Protein AF-0000000083256180 (afdb_homodimer)

Foldseek 3Di:
DDKDWDDPVLLLLVLVQVQQFQCDPPNVDDDDSVVSSVVSVVLVPDPQKTKMFDDDPVDPSHTFKMWIWGWDDDPVFIETETEDIDGRPVCPPVCPSVVNVVVVQVVVVVVGHDYYDYDDDCPDPVNVVVVVVVDDDDPPDDDDDDDD/DDKDWDDPVLLLLVLVQVQQFQCDPPNVDDDDSVVSSVVSVVLVPDPQKTKMFDDDPVDPSHTFKMWIWGWDDDPVFIETETEDIDGRPVCPPVCPSVVNVVVVQVVVVVVGHDYYDYDDDCPDPVVVVVVVVVDDDDPPDDDDDDDD

InterPro domains:
  IPR000182 GNAT domain [PF00583] (26-130)
  IPR000182 GNAT domain [PS51186] (1-148)
  IPR016181 Acyl-CoA N-acyltransferase [SSF55729] (1-144)

pLDDT: mean 95.8, std 4.63, range [65.03, 98.82]

Radius of gyration: 19.98 Å; Cα contacts (8 Å, |Δi|>4): 552; chains: 2; bounding box: 37×62×45 Å

Nearest PDB structures (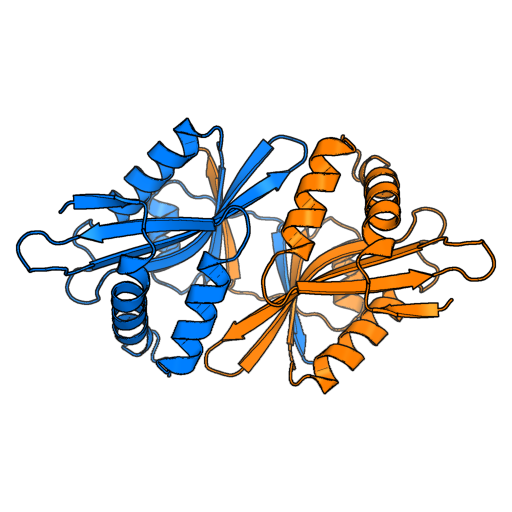foldseek):
  1z4e-assembly1_B  TM=7.842E-01  e=2.771E-10  Halalkalibacterium halodurans C-125
  1qsm-assembly1_D  TM=7.919E-01  e=6.576E-09  Saccharomyces cerevisiae
  1vkc-assembly1_A  TM=7.532E-01  e=3.529E-08  Pyrococcus furiosus
  6tdh-assembly1_A-2  TM=6.970E-01  e=1.560E-07  Aspergillus fumigatus Af293
  8xjf-assembly1_A-2  TM=7.430E-01  e=1.234E-06  Arabidopsis thaliana

Solvent-accessible surface area (backbone atoms only — not comparable to full-atom values): 16015 Å² total; per-residue (Å²): 118,48,72,46,73,55,52,80,86,46,47,66,56,50,44,53,47,48,41,57,41,42,42,28,83,90,64,55,44,71,59,47,69,70,61,45,48,52,53,51,49,38,46,68,54,21,60,57,44,46,39,32,33,31,31,38,76,92,42,86,91,35,67,45,30,40,39,36,30,30,55,43,81,54,76,91,45,38,32,34,38,50,76,45,74,52,52,39,69,94,55,56,94,67,54,56,69,58,52,50,49,52,50,51,52,54,55,42,36,77,70,66,27,42,34,37,34,35,72,44,39,68,86,39,72,61,37,59,54,40,48,76,66,65,31,41,72,49,89,47,50,39,39,34,36,31,81,101,116,48,72,46,73,54,53,79,86,46,48,67,56,50,44,55,46,46,40,58,41,42,40,29,84,89,63,55,46,72,61,46,70,69,62,45,48,51,52,51,50,37,46,68,54,22,58,56,46,48,39,34,34,30,30,39,75,92,42,87,93,36,67,43,30,40,39,36,30,31,54,42,82,55,77,90,43,38,31,34,38,49,76,46,72,51,53,38,69,94,54,56,93,69,55,56,70,58,52,52,49,52,51,52,53,53,54,43,37,76,72,66,28,41,33,38,34,36,74,42,39,69,86,40,73,63,37,60,53,41,49,76,66,66,32,41,74,49,88,48,49,39,38,33,35,30,80,98

Secondary structure (DSSP, 8-state):
-EEEE--GGGHHHHHHHHHHHHTSTTT-----HHHHHHHHHHHHTSTTEEEEEEEETTSTTEEEEE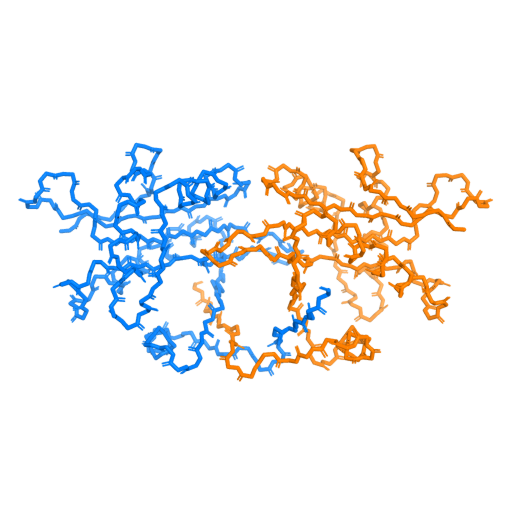EEEEEEEETTEEEEEEEEEEE-GGGTTSSHHHHHHHHHHHHHHHTT--EEEEEEETTSHHHHHHHTTT-EEEEEEEEEEEE-/-EEEE--GGGHHHHHHHHHHHHTSTTT-----HHHHHHHHHHHHHSTTEEEEEEEETTSTTEEEEEEEEEEEEETTEEEEEEEEEEE-GGGTTSSHHHHHHHHHHHHHHHTT--EEEEEEETTSHHHHHHHTTT-EEEEEEEEEEEE-

Sequence (296 aa):
MLIRELIEDDIELCISLFIEVFNQPPWNNEWTYEVTKQIFYDFWNTPSFKGYVAVDESQEKSIVATILGKEKQWWRGKEFLIEEFFVRTDMQGQGIGSDILDYACSDIKLRGIDNVILLTNTFAPAYSFYLNRDFKENQTLRLLYKKIMLIRELIEDDIELCISLFIEVFNQPPWNNEWTYEVTKQIFYDFWNTPSFKGYVAVDESQEKSIVATILGKEKQWWRGKEFLIEEFFVRTDMQGQGIGSDILDYACSDIKLRGIDNVILLTNTFAPAYSFYLNRDFKENQTLRLLYKKI

Organism: NCBI:txid582686

Structure (mmCIF, N/CA/C/O backbone):
data_AF-0000000083256180-model_v1
#
loop_
_entity.id
_entity.type
_entity.pdbx_description
1 polymer 'Ribosomal protein S18 acetylase RimI-like enzyme'
#
loop_
_atom_site.group_PDB
_atom_site.id
_atom_site.type_symbol
_atom_site.label_atom_id
_atom_site.label_alt_id
_atom_site.label_comp_id
_atom_site.label_asym_id
_atom_site.label_entity_id
_atom_site.label_seq_id
_atom_site.pdbx_PDB_ins_code
_atom_site.Cartn_x
_atom_site.Cartn_y
_atom_site.Cartn_z
_atom_site.occupancy
_atom_site.B_iso_or_equiv
_atom_site.auth_seq_id
_atom_site.auth_comp_id
_atom_site.auth_asym_id
_atom_site.auth_atom_id
_atom_site.pdbx_PDB_model_num
ATOM 1 N N . MET A 1 1 ? 6.424 26.157 15.006 1 89.08 1 MET A N 1
ATOM 2 C CA . MET A 1 1 ? 6.014 24.817 14.595 1 89.08 1 MET A CA 1
ATOM 3 C C . MET A 1 1 ? 7.163 23.826 14.746 1 89.08 1 MET A C 1
ATOM 5 O O . MET A 1 1 ? 8.285 24.099 14.316 1 89.08 1 MET A O 1
ATOM 9 N N . LEU A 1 2 ? 7.008 22.807 15.513 1 95.05 2 LEU A N 1
ATOM 10 C CA . LEU A 1 2 ? 7.989 21.739 15.671 1 95.05 2 LEU A CA 1
ATOM 11 C C . LEU A 1 2 ? 7.614 20.528 14.823 1 95.05 2 LEU A C 1
ATOM 13 O O . LEU A 1 2 ? 6.474 20.06 14.87 1 95.05 2 LEU A O 1
ATOM 17 N N . ILE A 1 3 ? 8.549 20.092 14.022 1 97.71 3 ILE A N 1
ATOM 18 C CA . ILE A 1 3 ? 8.318 18.901 13.212 1 97.71 3 ILE A CA 1
ATOM 19 C C . ILE A 1 3 ? 9.231 17.771 13.683 1 97.71 3 ILE A C 1
ATOM 21 O O . ILE A 1 3 ? 10.433 17.973 13.868 1 97.71 3 ILE A O 1
ATOM 25 N N . ARG A 1 4 ? 8.657 16.629 13.873 1 97.59 4 ARG A N 1
ATOM 26 C CA . ARG A 1 4 ? 9.413 15.495 14.393 1 97.59 4 ARG A CA 1
ATOM 27 C C . ARG A 1 4 ? 8.77 14.174 13.983 1 97.59 4 ARG A C 1
ATOM 29 O O . ARG A 1 4 ? 7.68 14.161 13.406 1 97.59 4 ARG A O 1
ATOM 36 N N . GLU A 1 5 ? 9.466 13.118 14.294 1 98.19 5 GLU A N 1
ATOM 37 C CA . GLU A 1 5 ? 8.911 11.786 14.071 1 98.19 5 GLU A CA 1
ATOM 38 C C . GLU A 1 5 ? 7.743 11.509 15.013 1 98.19 5 GLU A C 1
ATOM 40 O O . GLU A 1 5 ? 7.776 11.899 16.182 1 98.19 5 GLU A O 1
ATOM 45 N N . LEU A 1 6 ? 6.754 10.874 14.468 1 98.27 6 LEU A N 1
ATOM 46 C CA . LEU A 1 6 ? 5.578 10.462 15.227 1 98.27 6 LEU A CA 1
ATOM 47 C C . LEU A 1 6 ? 5.947 9.421 16.279 1 98.27 6 LEU A C 1
ATOM 49 O O . LEU A 1 6 ? 6.717 8.499 16.001 1 98.27 6 LEU A O 1
ATOM 53 N N . ILE A 1 7 ? 5.509 9.545 17.506 1 97.17 7 ILE A N 1
ATOM 54 C CA . ILE A 1 7 ? 5.655 8.533 18.547 1 97.17 7 ILE A CA 1
ATOM 55 C C . ILE A 1 7 ? 4.284 7.977 18.923 1 97.17 7 ILE A C 1
ATOM 57 O O . ILE A 1 7 ? 3.254 8.535 18.537 1 97.17 7 ILE A O 1
ATOM 61 N N . GLU A 1 8 ? 4.215 6.933 19.662 1 96.97 8 GLU A N 1
ATOM 62 C CA . GLU A 1 8 ? 2.969 6.232 19.958 1 96.97 8 GLU A CA 1
ATOM 63 C C . GLU A 1 8 ? 1.98 7.145 20.676 1 96.97 8 GLU A C 1
ATOM 65 O O . GLU A 1 8 ? 0.777 7.096 20.412 1 96.97 8 GLU A O 1
ATOM 70 N N . ASP A 1 9 ? 2.468 8.023 21.488 1 96.42 9 ASP A N 1
ATOM 71 C CA . ASP A 1 9 ? 1.623 8.906 22.287 1 96.42 9 ASP A CA 1
ATOM 72 C C . ASP A 1 9 ? 0.91 9.929 21.406 1 96.42 9 ASP A C 1
ATOM 74 O O . ASP A 1 9 ? -0.046 10.573 21.843 1 96.42 9 ASP A O 1
ATOM 78 N N . ASP A 1 10 ? 1.379 10.097 20.154 1 97.43 10 ASP A N 1
ATOM 79 C CA . ASP A 1 10 ? 0.786 11.055 19.227 1 97.43 10 ASP A CA 1
ATOM 80 C C . ASP A 1 10 ? -0.472 10.484 18.576 1 97.43 10 ASP A C 1
ATOM 82 O O . ASP A 1 10 ? -1.271 11.225 18 1 97.43 10 ASP A O 1
ATOM 86 N N . ILE A 1 11 ? -0.626 9.168 18.63 1 97.88 11 ILE A N 1
ATOM 87 C CA . ILE A 1 11 ? -1.571 8.461 17.772 1 97.88 11 ILE A CA 1
ATOM 88 C C . ILE A 1 11 ? -2.987 8.971 18.033 1 97.88 11 ILE A C 1
ATOM 90 O O . ILE A 1 11 ? -3.724 9.283 17.095 1 97.88 11 ILE A O 1
ATOM 94 N N . GLU A 1 12 ? -3.338 9.138 19.283 1 97.56 12 GLU A N 1
ATOM 95 C CA . GLU A 1 12 ? -4.684 9.586 19.629 1 97.56 12 GLU A CA 1
ATOM 96 C C . GLU A 1 12 ? -4.974 10.966 19.046 1 97.56 12 GLU A C 1
ATOM 98 O O . GLU A 1 12 ? -6.067 11.21 18.531 1 97.56 12 GLU A O 1
ATOM 103 N N . LEU A 1 13 ? -4.041 11.814 19.162 1 97.28 13 LEU A N 1
ATOM 104 C CA . LEU A 1 13 ? -4.202 13.164 18.632 1 97.28 13 LEU A CA 1
ATOM 105 C C . LEU A 1 13 ? -4.277 13.145 17.109 1 97.28 13 LEU A C 1
ATOM 107 O O . LEU A 1 13 ? -5.023 13.923 16.51 1 97.28 13 LEU A O 1
ATOM 111 N N . CYS A 1 14 ? -3.501 12.268 16.487 1 98.46 14 CYS A N 1
ATOM 112 C CA . CYS A 1 14 ? -3.538 12.133 15.036 1 98.46 14 CYS A CA 1
ATOM 113 C C . CYS A 1 14 ? -4.892 11.61 14.571 1 98.46 14 CYS A C 1
ATOM 115 O O . CYS A 1 14 ? -5.411 12.046 13.541 1 98.46 14 CYS A O 1
ATOM 117 N N . ILE A 1 15 ? -5.441 10.679 15.361 1 98.42 15 ILE A N 1
ATOM 118 C CA . ILE A 1 15 ? -6.748 10.113 15.043 1 98.42 15 ILE A CA 1
ATOM 119 C C . ILE A 1 15 ? -7.805 11.214 15.059 1 98.42 15 ILE A C 1
ATOM 121 O O . ILE A 1 15 ? -8.597 11.336 14.122 1 98.42 15 ILE A O 1
ATOM 125 N N . SER A 1 16 ? -7.791 11.999 16.1 1 97.76 16 SER A N 1
ATOM 126 C CA . SER A 1 16 ? -8.751 13.091 16.234 1 97.76 16 SER A CA 1
ATOM 127 C C . SER A 1 16 ? -8.625 14.082 15.082 1 97.76 16 SER A C 1
ATOM 129 O O . SER A 1 16 ? -9.631 14.513 14.514 1 97.76 16 SER A O 1
ATOM 131 N N . LEU A 1 17 ? -7.435 14.397 14.767 1 97.97 17 LEU A N 1
ATOM 132 C CA . LEU A 1 17 ? -7.192 15.335 13.676 1 97.97 17 LEU A CA 1
ATOM 133 C C . LEU A 1 17 ? -7.666 14.756 12.347 1 97.97 17 LEU A C 1
ATOM 135 O O . LEU A 1 17 ? -8.265 15.465 11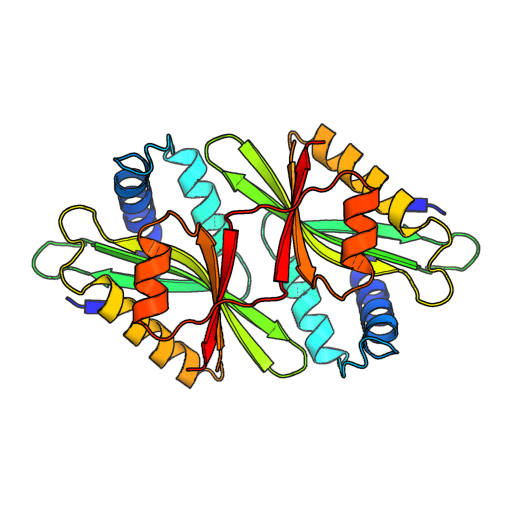.535 1 97.97 17 LEU A O 1
ATOM 139 N N . PHE A 1 18 ? -7.411 13.497 12.135 1 98.42 18 PHE A N 1
ATOM 140 C CA . PHE A 1 18 ? -7.811 12.802 10.917 1 98.42 18 PHE A CA 1
ATOM 141 C C . PHE A 1 18 ? -9.32 12.886 10.716 1 98.42 18 PHE A C 1
ATOM 143 O O . PHE A 1 18 ? -9.788 13.266 9.641 1 98.42 18 PHE A O 1
ATOM 150 N N . ILE A 1 19 ? -10.019 12.547 11.724 1 98.36 19 ILE A N 1
ATOM 151 C CA . ILE A 1 19 ? -11.477 12.539 11.683 1 98.36 19 ILE A CA 1
ATOM 152 C C . ILE A 1 19 ? -11.994 13.95 11.417 1 98.36 19 ILE A C 1
ATOM 154 O O . ILE A 1 19 ? -12.872 14.148 10.573 1 98.36 19 ILE A O 1
ATOM 158 N N . GLU A 1 20 ? -11.41 14.881 12.074 1 97.14 20 GLU A N 1
ATOM 159 C CA . GLU A 1 20 ? -11.802 16.278 11.91 1 97.14 20 GLU A CA 1
ATOM 160 C C . GLU A 1 20 ? -11.604 16.742 10.47 1 97.14 20 GLU A C 1
ATOM 162 O O . GLU A 1 20 ? -12.49 17.369 9.886 1 97.14 20 GLU A O 1
ATOM 167 N N . VAL A 1 21 ? -10.484 16.395 9.884 1 96.93 21 VAL A N 1
ATOM 168 C CA . VAL A 1 21 ? -10.113 16.887 8.562 1 96.93 21 VAL A CA 1
ATOM 169 C C . VAL A 1 21 ? -10.974 16.21 7.498 1 96.93 21 VAL A C 1
ATOM 171 O O . VAL A 1 21 ? -11.573 16.882 6.655 1 96.93 21 VAL A O 1
ATOM 174 N N . PHE A 1 22 ? -11.082 14.901 7.587 1 97.04 22 PHE A N 1
ATOM 175 C CA . PHE A 1 22 ? -11.624 14.159 6.454 1 97.04 22 PHE A CA 1
ATOM 176 C C . PHE A 1 22 ? -13.141 14.055 6.552 1 97.04 22 PHE A C 1
ATOM 178 O O . PHE A 1 22 ? -13.81 13.724 5.57 1 97.04 22 PHE A O 1
ATOM 185 N N . ASN A 1 23 ? -13.709 14.341 7.721 1 97.54 23 ASN A N 1
ATOM 186 C CA . ASN A 1 23 ? -15.164 14.357 7.834 1 97.54 23 ASN A CA 1
ATOM 187 C C . ASN A 1 23 ? -15.74 15.72 7.464 1 97.54 23 ASN A C 1
ATOM 189 O O . ASN A 1 23 ? -16.959 15.888 7.401 1 97.54 23 ASN A O 1
ATOM 193 N N . GLN A 1 24 ? -14.872 16.635 7.109 1 95.32 24 GLN A N 1
ATOM 194 C CA . GLN A 1 24 ? -15.286 17.967 6.681 1 95.32 24 GLN A CA 1
ATOM 195 C C . GLN A 1 24 ? -15.172 18.118 5.167 1 95.32 24 GLN A C 1
ATOM 197 O O . GLN A 1 24 ? -14.515 17.312 4.505 1 95.32 24 GLN A O 1
ATOM 202 N N . PRO A 1 25 ? -15.75 19.169 4.629 1 90.67 25 PRO A N 1
ATOM 203 C CA . PRO A 1 25 ? -15.524 19.449 3.209 1 90.67 25 PRO A CA 1
ATOM 204 C C . PRO A 1 25 ? -14.048 19.656 2.875 1 90.67 25 PRO A C 1
ATOM 206 O O . PRO A 1 25 ? -13.298 20.197 3.691 1 90.67 25 PRO A O 1
ATOM 209 N N . PRO A 1 26 ? -13.725 19.199 1.781 1 88.83 26 PRO A N 1
ATOM 210 C CA . PRO A 1 26 ? -14.509 18.689 0.653 1 88.83 26 PRO A CA 1
ATOM 211 C C . PRO A 1 26 ? -14.643 17.168 0.668 1 88.83 26 PRO A C 1
ATOM 213 O O . PRO A 1 26 ? -15.326 16.597 -0.187 1 88.83 26 PRO A O 1
ATOM 216 N N . TRP A 1 27 ? -14.045 16.531 1.643 1 90.17 27 TRP A N 1
ATOM 217 C CA . TRP A 1 27 ? -13.998 15.072 1.633 1 90.17 27 TRP A CA 1
ATOM 218 C C . TRP A 1 27 ? -15.323 14.481 2.102 1 90.17 27 TRP A C 1
ATOM 220 O O . TRP A 1 27 ? -15.83 13.527 1.506 1 90.17 27 TRP A O 1
ATOM 230 N N . ASN A 1 28 ? -15.835 15.097 3.161 1 94.24 28 ASN A N 1
ATOM 231 C CA . ASN A 1 28 ? -17.132 14.736 3.724 1 94.24 28 ASN A CA 1
ATOM 232 C C . ASN A 1 28 ? -17.241 13.232 3.959 1 94.24 28 ASN A C 1
ATOM 234 O O . ASN A 1 28 ? -18.239 12.612 3.585 1 94.24 28 ASN A O 1
ATOM 238 N N . ASN A 1 29 ? -16.208 12.639 4.531 1 95.6 29 ASN A N 1
ATOM 239 C CA . ASN A 1 29 ? -16.261 11.234 4.92 1 95.6 29 ASN A CA 1
ATOM 240 C C . ASN A 1 29 ? -17.022 11.044 6.23 1 95.6 29 ASN A C 1
ATOM 242 O O . ASN A 1 29 ? -17.653 11.978 6.727 1 95.6 29 ASN A O 1
ATOM 246 N N . GLU A 1 30 ? -17.176 9.87 6.668 1 97.05 30 GLU A N 1
ATOM 247 C CA . GLU A 1 30 ? -17.869 9.554 7.914 1 97.05 30 GLU A CA 1
ATOM 248 C C . GLU A 1 30 ? -17.041 8.612 8.782 1 97.05 30 GLU A C 1
ATOM 250 O O . GLU A 1 30 ? -17.543 7.587 9.248 1 97.05 30 GLU A O 1
ATOM 255 N N . TRP A 1 31 ? -15.842 9.049 8.963 1 97.89 31 TRP A N 1
ATOM 256 C CA . TRP A 1 31 ? -14.949 8.26 9.806 1 97.89 31 TRP A CA 1
ATOM 257 C C . TRP A 1 31 ? -15.413 8.28 11.258 1 97.89 31 TRP A C 1
ATOM 259 O O . TRP A 1 31 ? -15.804 9.328 11.777 1 97.89 31 TRP A O 1
ATOM 269 N N . THR A 1 32 ? -15.421 7.125 11.88 1 97.77 32 THR A N 1
ATOM 270 C CA . THR A 1 32 ? -15.658 7.016 13.315 1 97.77 32 THR A CA 1
ATOM 271 C C . THR A 1 32 ? -14.347 6.801 14.065 1 97.77 32 THR A C 1
ATOM 273 O O . THR A 1 32 ? -13.347 6.392 13.472 1 97.77 32 THR A O 1
ATOM 276 N N . TYR A 1 33 ? -14.384 7.067 15.307 1 97.89 33 TYR A N 1
ATOM 277 C CA . TYR A 1 33 ? -13.193 6.893 16.13 1 97.89 33 TYR A CA 1
ATOM 278 C C . TYR A 1 33 ? -12.72 5.444 16.107 1 97.89 33 TYR A C 1
ATOM 280 O O . TYR A 1 33 ? -11.527 5.176 15.946 1 97.89 33 TYR A O 1
ATOM 288 N N . GLU A 1 34 ? -13.584 4.537 16.205 1 97.15 34 GLU A N 1
ATOM 289 C CA . GLU A 1 34 ? -13.249 3.12 16.305 1 97.15 34 GLU A CA 1
ATOM 290 C C . GLU A 1 34 ? -12.577 2.621 15.028 1 97.15 34 GLU A C 1
ATOM 292 O O . GLU A 1 34 ? -11.548 1.945 15.086 1 97.15 34 GLU A O 1
ATOM 297 N N . VAL A 1 35 ? -13.104 2.952 13.931 1 97.02 35 VAL A N 1
ATOM 298 C CA . VAL A 1 35 ? -12.553 2.526 12.649 1 97.02 35 VAL A CA 1
ATOM 299 C C . VAL A 1 35 ? -11.19 3.179 12.429 1 97.02 35 VAL A C 1
ATOM 301 O O . VAL A 1 35 ? -10.228 2.509 12.046 1 97.02 35 VAL A O 1
ATOM 304 N N . THR A 1 36 ? -11.137 4.459 12.751 1 98.17 36 THR A N 1
ATOM 305 C CA . THR A 1 36 ? -9.898 5.203 12.553 1 98.17 36 THR A CA 1
ATOM 306 C C . THR A 1 36 ? -8.807 4.695 13.491 1 98.17 36 THR A C 1
ATOM 308 O O . THR A 1 36 ? -7.65 4.558 13.089 1 98.17 36 THR A O 1
ATOM 311 N N . LYS A 1 37 ? -9.2 4.444 14.662 1 97.83 37 LYS A N 1
ATOM 312 C CA . LYS A 1 37 ? -8.257 3.893 15.631 1 97.83 37 LYS A CA 1
ATOM 313 C C . LYS A 1 37 ? -7.644 2.592 15.124 1 97.83 37 LYS A C 1
ATOM 315 O O . LYS A 1 37 ? -6.428 2.402 15.197 1 97.83 37 LYS A O 1
ATOM 320 N N . GLN A 1 38 ? -8.42 1.735 14.599 1 96.35 38 GLN A N 1
ATOM 321 C CA . GLN A 1 38 ? -7.935 0.469 14.059 1 96.35 38 GLN A CA 1
ATOM 322 C C . GLN A 1 38 ? -6.94 0.699 12.925 1 96.35 38 GLN A C 1
ATOM 324 O O . GLN A 1 38 ? -5.887 0.061 12.877 1 96.35 38 GLN A O 1
ATOM 329 N N . ILE A 1 39 ? -7.247 1.566 12.048 1 97.21 39 ILE A N 1
ATOM 330 C CA . ILE A 1 39 ? -6.403 1.861 10.895 1 97.21 39 ILE A CA 1
ATOM 331 C C . ILE A 1 39 ? -5.057 2.406 11.367 1 97.21 39 ILE A C 1
ATOM 333 O O . ILE A 1 39 ? -4.005 1.988 10.878 1 97.21 39 ILE A O 1
ATOM 337 N N . PHE A 1 40 ? -5.091 3.274 12.331 1 98.17 40 PHE A N 1
ATOM 338 C CA . PHE A 1 40 ? -3.868 3.904 12.814 1 98.17 40 PHE A CA 1
ATOM 339 C C . PHE A 1 40 ? -2.99 2.894 13.543 1 98.17 40 PHE A C 1
ATOM 341 O O . PHE A 1 40 ? -1.764 2.924 13.417 1 98.17 40 PHE A O 1
ATOM 348 N N . TYR A 1 41 ? -3.611 2.037 14.232 1 96.92 41 TYR A N 1
ATOM 349 C CA . TYR A 1 41 ? -2.812 1.017 14.902 1 96.92 41 TYR A CA 1
ATOM 350 C C . TYR A 1 41 ? -2.299 -0.015 13.906 1 96.92 41 TYR A C 1
ATOM 352 O O . TYR A 1 41 ? -1.213 -0.571 14.083 1 96.92 41 TYR A O 1
ATOM 360 N N . ASP A 1 42 ? -3.087 -0.29 12.9 1 96.7 42 ASP A N 1
ATOM 361 C CA . ASP A 1 42 ? -2.557 -1.106 11.812 1 96.7 42 ASP A CA 1
ATOM 362 C C . ASP A 1 42 ? -1.306 -0.473 11.208 1 96.7 42 ASP A C 1
ATOM 364 O O . ASP A 1 42 ? -0.309 -1.159 10.973 1 96.7 42 ASP A O 1
ATOM 368 N N . PHE A 1 43 ? -1.39 0.833 11.002 1 97.35 43 PHE A N 1
ATOM 369 C CA . PHE A 1 43 ? -0.216 1.541 10.506 1 97.35 43 PHE A CA 1
ATOM 370 C C . PHE A 1 43 ? 0.956 1.387 11.469 1 97.35 43 PHE A C 1
ATOM 372 O O . PHE A 1 43 ? 2.041 0.958 11.071 1 97.35 43 PHE A O 1
ATOM 379 N N . TRP A 1 44 ? 0.667 1.682 12.687 1 97.92 44 TRP A N 1
ATOM 380 C CA . TRP A 1 44 ? 1.705 1.697 13.712 1 97.92 44 TRP A CA 1
ATOM 381 C C . TRP A 1 44 ? 2.394 0.341 13.809 1 97.92 44 TRP A C 1
ATOM 383 O O . TRP A 1 44 ? 3.604 0.267 14.036 1 97.92 44 TRP A O 1
ATOM 393 N N . ASN A 1 45 ? 1.637 -0.713 13.603 1 97.69 45 ASN A N 1
ATOM 394 C CA . ASN A 1 45 ? 2.158 -2.063 13.791 1 97.69 45 ASN A CA 1
ATOM 395 C C . ASN A 1 45 ? 2.668 -2.655 12.48 1 97.69 45 ASN A C 1
ATOM 397 O O . ASN A 1 45 ? 3.095 -3.81 12.44 1 97.69 45 ASN A O 1
ATOM 401 N N . THR A 1 46 ? 2.562 -1.966 11.443 1 97.78 46 THR A N 1
ATOM 402 C CA . THR A 1 46 ? 3.136 -2.386 10.17 1 97.78 46 THR A CA 1
ATOM 403 C C . THR A 1 46 ? 4.657 -2.271 10.198 1 97.78 46 THR A C 1
ATOM 405 O O . THR A 1 46 ? 5.2 -1.237 10.593 1 97.78 46 THR A O 1
ATOM 408 N N . PRO A 1 47 ? 5.285 -3.322 9.751 1 97.3 47 PRO A N 1
ATOM 409 C CA . PRO A 1 47 ? 6.744 -3.215 9.666 1 97.3 47 PRO A CA 1
ATOM 410 C C . PRO A 1 47 ? 7.2 -2.044 8.799 1 97.3 47 PRO A C 1
ATOM 412 O O . PRO A 1 47 ? 6.588 -1.761 7.766 1 97.3 47 PRO A O 1
ATOM 415 N N . SER A 1 48 ? 8.199 -1.303 9.241 1 95.54 48 SER A N 1
ATOM 416 C CA . SER A 1 48 ? 8.845 -0.213 8.515 1 95.54 48 SER A CA 1
ATOM 417 C C . SER A 1 48 ? 7.95 1.02 8.459 1 95.54 48 SER A C 1
ATOM 419 O O . SER A 1 48 ? 8.13 1.885 7.599 1 95.54 48 SER A O 1
ATOM 421 N N . PHE A 1 49 ? 6.901 1.004 9.29 1 97.74 49 PHE A N 1
ATOM 422 C CA . PHE A 1 49 ? 6.08 2.2 9.438 1 97.74 49 PHE A CA 1
ATOM 423 C C . PHE A 1 49 ? 6.935 3.397 9.838 1 97.74 49 PHE A C 1
ATOM 425 O O . PHE A 1 49 ? 7.865 3.263 10.636 1 97.74 49 PHE A O 1
ATOM 432 N N . LYS A 1 50 ? 6.567 4.526 9.262 1 97.94 50 LYS A N 1
ATOM 433 C CA . LYS A 1 50 ? 7.146 5.812 9.643 1 97.94 50 LYS A CA 1
ATOM 434 C C . LYS A 1 50 ? 6.109 6.928 9.558 1 97.94 50 LYS A C 1
ATOM 436 O O . LYS A 1 50 ? 5.337 6.994 8.599 1 97.94 50 LYS A O 1
ATOM 441 N N . GLY A 1 51 ? 6.106 7.71 10.54 1 98.59 51 GLY A N 1
ATOM 442 C CA . GLY A 1 51 ? 5.195 8.842 10.59 1 98.59 51 GLY A CA 1
ATOM 443 C C . GLY A 1 51 ? 5.849 10.113 11.098 1 98.59 51 GLY A C 1
ATOM 444 O O . GLY A 1 51 ? 6.855 10.058 11.809 1 98.59 51 GLY A O 1
ATOM 445 N N . TYR A 1 52 ? 5.318 11.208 10.743 1 98.81 52 TYR A N 1
ATOM 446 C CA . TYR A 1 52 ? 5.787 12.529 11.147 1 98.81 52 TYR A CA 1
ATOM 447 C C . TYR A 1 52 ? 4.623 13.415 11.572 1 98.81 52 TYR A C 1
ATOM 449 O O . TYR A 1 52 ? 3.516 13.294 11.04 1 98.81 52 TYR A O 1
ATOM 457 N N . VAL A 1 53 ? 4.923 14.305 12.483 1 98.65 53 VAL A N 1
ATOM 458 C CA . VAL A 1 53 ? 3.902 15.245 12.935 1 98.65 53 VAL A CA 1
ATOM 459 C C . VAL A 1 53 ? 4.487 16.654 12.993 1 98.65 53 VAL A C 1
ATOM 461 O O . VAL A 1 53 ? 5.688 16.826 13.215 1 98.65 53 VAL A O 1
ATOM 464 N N . ALA A 1 54 ? 3.667 17.603 12.704 1 98.18 54 ALA A N 1
ATOM 465 C CA . ALA A 1 54 ? 3.922 19.006 13.018 1 98.18 54 ALA A CA 1
ATOM 466 C C . ALA A 1 54 ? 3.132 19.446 14.247 1 98.18 54 ALA A C 1
ATOM 468 O O . ALA A 1 54 ? 1.916 19.25 14.315 1 98.18 54 ALA A O 1
ATOM 469 N N . VAL A 1 55 ? 3.809 20.024 15.181 1 96.67 55 VAL A N 1
ATOM 470 C CA . VAL A 1 55 ? 3.213 20.409 16.456 1 96.67 55 VAL A CA 1
ATOM 471 C C . VAL A 1 55 ? 3.214 21.93 16.588 1 96.67 55 VAL A C 1
ATOM 473 O O . VAL A 1 55 ? 4.253 22.574 16.42 1 96.67 55 VAL A O 1
ATOM 476 N N . ASP A 1 56 ? 2.008 22.413 16.763 1 93.32 56 ASP A N 1
ATOM 477 C CA . ASP A 1 56 ? 1.911 23.832 17.093 1 93.32 56 ASP A CA 1
ATOM 478 C C . ASP A 1 56 ? 2.282 24.082 18.553 1 93.32 56 ASP A C 1
ATOM 480 O O . ASP A 1 56 ? 1.535 23.711 19.461 1 93.32 56 ASP A O 1
ATOM 484 N N . GLU A 1 57 ? 3.315 24.651 18.811 1 87.31 57 GLU A N 1
ATOM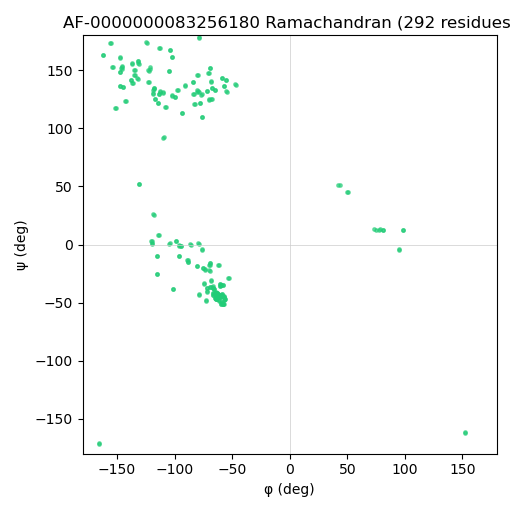 485 C CA . GLU A 1 57 ? 3.862 24.833 20.152 1 87.31 57 GLU A CA 1
ATOM 486 C C . GLU A 1 57 ? 3.105 25.917 20.915 1 87.31 57 GLU A C 1
ATOM 488 O O . GLU A 1 57 ? 3.253 26.046 22.132 1 87.31 57 GLU A O 1
ATOM 493 N N . SER A 1 58 ? 2.411 26.766 20.2 1 86.24 58 SER A N 1
ATOM 494 C CA . SER A 1 58 ? 1.66 27.83 20.86 1 86.24 58 SER A CA 1
ATOM 495 C C . SER A 1 58 ? 0.459 27.272 21.616 1 86.24 58 SER A C 1
ATOM 497 O O . SER A 1 58 ? -0.095 27.94 22.492 1 86.24 58 SER A O 1
ATOM 499 N N . GLN A 1 59 ? 0.014 26.072 21.206 1 75.25 59 GLN A N 1
ATOM 500 C CA . GLN A 1 59 ? -1.094 25.373 21.848 1 75.25 59 GLN A CA 1
ATOM 501 C C . GLN A 1 59 ? -0.641 24.033 22.422 1 75.25 59 GLN A C 1
ATOM 503 O O . GLN A 1 59 ? 0.216 23.362 21.843 1 75.25 59 GLN A O 1
ATOM 508 N N . GLU A 1 60 ? -0.964 23.743 23.7 1 68.75 60 GLU A N 1
ATOM 509 C CA . GLU A 1 60 ? -0.55 22.471 24.284 1 68.75 60 GLU A CA 1
ATOM 510 C C . GLU A 1 60 ? -1.032 21.294 23.442 1 68.75 60 GLU A C 1
ATOM 512 O O . GLU A 1 60 ? -2.215 21.208 23.105 1 68.75 60 GLU A O 1
ATOM 517 N N . LYS A 1 61 ? -0.127 20.347 23.15 1 65.25 61 LYS A N 1
ATOM 518 C CA . LYS A 1 61 ? -0.29 19.053 22.495 1 65.25 61 LYS A CA 1
ATOM 519 C C . LYS A 1 61 ? -1.21 19.162 21.283 1 65.25 61 LYS A C 1
ATOM 521 O O . LYS A 1 61 ? -2.155 18.383 21.141 1 65.25 61 LYS A O 1
ATOM 526 N N . SER A 1 62 ? -0.884 20.169 20.355 1 89.52 62 SER A N 1
ATOM 527 C CA . SER A 1 62 ? -1.751 20.329 19.192 1 89.52 62 SER A CA 1
ATOM 528 C C . SER A 1 62 ? -1.044 19.895 17.912 1 89.52 62 SER A C 1
ATOM 530 O O . SER A 1 62 ? -0.148 20.589 17.426 1 89.52 62 SER A O 1
ATOM 532 N N . ILE A 1 63 ? -1.199 18.668 17.544 1 96.98 63 ILE A N 1
ATOM 533 C CA . ILE A 1 63 ? -0.755 18.199 16.237 1 96.98 63 ILE A CA 1
ATOM 534 C C . ILE A 1 63 ? -1.619 18.822 15.143 1 96.98 63 ILE A C 1
ATOM 536 O O . ILE A 1 63 ? -2.849 18.74 15.193 1 96.98 63 ILE A O 1
ATOM 540 N N . VAL A 1 64 ? -0.913 19.479 14.188 1 97.59 64 VAL A N 1
ATOM 541 C CA . VAL A 1 64 ? -1.684 20.221 13.196 1 97.59 64 VAL A CA 1
ATOM 542 C C . VAL A 1 64 ? -1.474 19.609 11.813 1 97.59 64 VAL A C 1
ATOM 544 O O . VAL A 1 64 ? -2.175 19.957 10.86 1 97.59 64 VAL A O 1
ATOM 547 N N . ALA A 1 65 ? -0.494 18.655 11.674 1 98.5 65 ALA A N 1
ATOM 548 C CA . ALA A 1 65 ? -0.277 17.932 10.423 1 98.5 65 ALA A CA 1
ATOM 549 C C . ALA A 1 65 ? 0.363 16.57 10.68 1 98.5 65 ALA A C 1
ATOM 551 O O . ALA A 1 65 ? 1.078 16.39 11.669 1 98.5 65 ALA A O 1
ATOM 552 N N . THR A 1 66 ? 0.095 15.669 9.797 1 98.78 66 THR A N 1
ATOM 553 C CA . THR A 1 66 ? 0.592 14.307 9.955 1 98.78 66 THR A CA 1
ATOM 554 C C . THR A 1 66 ? 0.891 13.68 8.596 1 98.78 66 THR A C 1
ATOM 556 O O . THR A 1 66 ? 0.116 13.835 7.65 1 98.78 66 THR A O 1
ATOM 559 N N . ILE A 1 67 ? 2 13 8.477 1 98.8 67 ILE A N 1
ATOM 560 C CA . ILE A 1 67 ? 2.318 12.097 7.377 1 98.8 67 ILE A CA 1
ATOM 561 C C . ILE A 1 67 ? 2.484 10.675 7.908 1 98.8 67 ILE A C 1
ATOM 563 O O . ILE A 1 67 ? 3.202 10.45 8.885 1 98.8 67 ILE A O 1
ATOM 567 N N . LEU A 1 68 ? 1.787 9.792 7.371 1 98.7 68 LEU A N 1
ATOM 568 C CA . LEU A 1 68 ? 1.938 8.372 7.668 1 98.7 68 LEU A CA 1
ATOM 569 C C . LEU A 1 68 ? 2.348 7.597 6.421 1 98.7 68 LEU A C 1
ATOM 571 O O . LEU A 1 68 ? 1.8 7.819 5.338 1 98.7 68 LEU A O 1
ATOM 575 N N . GLY A 1 69 ? 3.314 6.737 6.587 1 98.32 69 GLY A N 1
ATOM 576 C CA . GLY A 1 69 ? 3.764 5.909 5.479 1 98.32 69 GLY A CA 1
ATOM 577 C C . GLY A 1 69 ? 4.637 4.748 5.918 1 98.32 69 GLY A C 1
ATOM 578 O O . GLY A 1 69 ? 4.633 4.37 7.091 1 98.32 69 GLY A O 1
ATOM 579 N N . LYS A 1 70 ? 5.192 4.115 4.979 1 97.61 70 LYS A N 1
ATOM 580 C CA . LYS A 1 70 ? 6.082 2.998 5.281 1 97.61 70 LYS A CA 1
ATOM 581 C C . LYS A 1 70 ? 7.219 2.911 4.267 1 97.61 70 LYS A C 1
ATOM 583 O O . LYS A 1 70 ? 7.071 3.343 3.122 1 97.61 70 LYS A O 1
ATOM 588 N N . GLU A 1 71 ? 8.27 2.386 4.747 1 96.98 71 GLU A N 1
ATOM 589 C CA . GLU A 1 71 ? 9.39 2.085 3.86 1 96.98 71 GLU A CA 1
ATOM 590 C C . GLU A 1 71 ? 9.161 0.779 3.105 1 96.98 71 GLU A C 1
ATOM 592 O O . GLU A 1 71 ? 8.738 -0.218 3.693 1 96.98 71 GLU A O 1
ATOM 597 N N . LYS A 1 72 ? 9.348 0.814 1.883 1 95.23 72 LYS A N 1
ATOM 598 C CA . LYS A 1 72 ? 9.241 -0.372 1.039 1 95.23 72 LYS A CA 1
ATOM 599 C C . LYS A 1 72 ? 10.597 -0.751 0.449 1 95.23 72 LYS A C 1
ATOM 601 O O . LYS A 1 72 ? 11.28 0.089 -0.139 1 95.23 72 LYS A O 1
ATOM 606 N N . GLN A 1 73 ? 10.886 -1.931 0.608 1 93.44 73 GLN A N 1
ATOM 607 C CA . GLN A 1 73 ? 12.137 -2.45 0.063 1 93.44 73 GLN A CA 1
ATOM 608 C C . GLN A 1 73 ? 11.938 -2.992 -1.35 1 93.44 73 GLN A C 1
ATOM 610 O O . GLN A 1 73 ? 10.948 -3.673 -1.625 1 93.44 73 GLN A O 1
ATOM 615 N N . TRP A 1 74 ? 12.785 -2.723 -2.233 1 90.98 74 TRP A N 1
ATOM 616 C CA . TRP A 1 74 ? 12.928 -3.275 -3.576 1 90.98 74 TRP A CA 1
ATOM 617 C C . TRP A 1 74 ? 14.321 -3.861 -3.779 1 90.98 74 TRP A C 1
ATOM 619 O O . TRP A 1 74 ? 15.195 -3.711 -2.921 1 90.98 74 TRP A O 1
ATOM 629 N N . TRP A 1 75 ? 14.504 -4.489 -4.884 1 90.37 75 TRP A N 1
ATOM 630 C CA . TRP A 1 75 ? 15.805 -5.119 -5.089 1 90.37 75 TRP A CA 1
ATOM 631 C C . TRP A 1 75 ? 16.876 -4.073 -5.382 1 90.37 75 TRP A C 1
ATOM 633 O O . TRP A 1 75 ? 18.062 -4.306 -5.14 1 90.37 75 TRP A O 1
ATOM 643 N N . ARG A 1 76 ? 16.504 -2.886 -5.841 1 89.5 76 ARG A N 1
ATOM 644 C CA . ARG A 1 76 ? 17.463 -1.842 -6.19 1 89.5 76 ARG A CA 1
ATOM 645 C C . ARG A 1 76 ? 17.501 -0.755 -5.121 1 89.5 76 ARG A C 1
ATOM 647 O O . ARG A 1 76 ? 18.18 0.261 -5.286 1 89.5 76 ARG A O 1
ATOM 654 N N . GLY A 1 77 ? 16.72 -0.945 -4.108 1 91.32 77 GLY A N 1
ATOM 655 C CA . GLY A 1 77 ? 16.712 0.103 -3.1 1 91.32 77 GLY A CA 1
ATOM 656 C C . GLY A 1 77 ? 15.402 0.189 -2.339 1 91.32 77 GLY A C 1
ATOM 657 O O . GLY A 1 77 ? 14.681 -0.804 -2.221 1 91.32 77 GLY A O 1
ATOM 658 N N . LYS A 1 78 ? 15.257 1.391 -1.678 1 95.08 78 LYS A N 1
ATOM 659 C CA . LYS A 1 78 ? 14.085 1.604 -0.834 1 95.08 78 LYS A CA 1
ATOM 660 C C . LYS A 1 78 ? 13.29 2.822 -1.295 1 95.08 78 LYS A C 1
ATOM 662 O O . LYS A 1 78 ? 13.85 3.749 -1.883 1 95.08 78 LYS A O 1
ATOM 667 N N . GLU A 1 79 ? 12.034 2.748 -1.073 1 97.46 79 GLU A N 1
ATOM 668 C CA . GLU A 1 79 ? 11.15 3.892 -1.278 1 97.46 79 GLU A CA 1
ATOM 669 C C . GLU A 1 79 ? 10.247 4.115 -0.069 1 97.46 79 GLU A C 1
ATOM 671 O O . GLU A 1 79 ? 10.085 3.222 0.765 1 97.46 79 GLU A O 1
ATOM 676 N N . PHE A 1 80 ? 9.824 5.303 0.059 1 98.57 80 PHE A N 1
ATOM 677 C CA . PHE A 1 80 ? 8.857 5.636 1.099 1 98.57 80 PHE A CA 1
ATOM 678 C C . PHE A 1 80 ? 7.482 5.899 0.495 1 98.57 80 PHE A C 1
ATOM 680 O O . PHE A 1 80 ? 7.33 6.776 -0.357 1 98.57 80 PHE A O 1
ATOM 687 N N . LEU A 1 81 ? 6.549 5.118 0.876 1 98.53 81 LEU A N 1
ATOM 688 C CA . LEU A 1 81 ? 5.172 5.274 0.421 1 98.53 81 LEU A CA 1
ATOM 689 C C . LEU A 1 81 ? 4.367 6.116 1.405 1 98.53 81 LEU A C 1
ATOM 691 O O . LEU A 1 81 ? 4.14 5.7 2.544 1 98.53 81 LEU A O 1
ATOM 695 N N . ILE A 1 82 ? 3.967 7.253 0.991 1 98.7 82 ILE A N 1
ATOM 696 C CA . ILE A 1 82 ? 3.045 8.056 1.786 1 98.7 82 ILE A CA 1
ATOM 697 C C . ILE A 1 82 ? 1.627 7.509 1.64 1 98.7 82 ILE A C 1
ATOM 699 O O . ILE A 1 82 ? 1.076 7.481 0.537 1 98.7 82 ILE A O 1
ATOM 703 N N . GLU A 1 83 ? 1.012 7.137 2.713 1 97.52 83 GLU A N 1
ATOM 704 C CA . GLU A 1 83 ? -0.333 6.571 2.698 1 97.52 83 GLU A CA 1
ATOM 705 C C . GLU A 1 83 ? -1.373 7.607 3.115 1 97.52 83 GLU A C 1
ATOM 707 O O . GLU A 1 83 ? -2.495 7.609 2.603 1 97.52 83 GLU A O 1
ATOM 712 N N . GLU A 1 84 ? -1.007 8.439 4.1 1 97.76 84 GLU A N 1
ATOM 713 C CA . GLU A 1 84 ? -1.874 9.517 4.566 1 97.76 84 GLU A CA 1
ATOM 714 C C . GLU A 1 84 ? -1.082 10.798 4.807 1 97.76 84 GLU A C 1
ATOM 716 O O . GLU A 1 84 ? 0.046 10.753 5.302 1 97.76 84 GLU A O 1
ATOM 721 N N . PHE A 1 85 ? -1.608 11.827 4.499 1 98.28 85 PHE A N 1
ATOM 722 C CA . PHE A 1 85 ? -1.051 13.158 4.71 1 98.28 85 PHE A CA 1
ATOM 723 C C . PHE A 1 85 ? -2.161 14.188 4.885 1 98.28 85 PHE A C 1
ATOM 725 O O . PHE A 1 85 ? -2.955 14.413 3.97 1 98.28 85 PHE A O 1
ATOM 732 N N . PHE A 1 86 ? -2.187 14.797 6.051 1 97.96 86 PHE A N 1
ATOM 733 C CA . PHE A 1 86 ? -3.258 15.757 6.29 1 97.96 86 PHE A CA 1
ATOM 734 C C . PHE A 1 86 ? -2.779 16.891 7.189 1 97.96 86 PHE A C 1
ATOM 736 O O . PHE A 1 86 ? -1.895 16.695 8.026 1 97.96 86 PHE A O 1
ATOM 743 N N . VAL A 1 87 ? -3.326 18.035 6.983 1 97.27 87 VAL A N 1
ATOM 744 C CA . VAL A 1 87 ? -3.102 19.26 7.743 1 97.27 87 VAL A CA 1
ATOM 745 C C . VAL A 1 87 ? -4.429 19.773 8.299 1 97.27 87 VAL A C 1
ATOM 747 O O . VAL A 1 87 ? -5.46 19.701 7.628 1 97.27 87 VAL A O 1
ATOM 750 N N . ARG A 1 88 ? -4.393 20.223 9.447 1 96.82 88 ARG A N 1
ATOM 751 C CA . ARG A 1 88 ? -5.588 20.833 10.023 1 96.82 88 ARG A CA 1
ATOM 752 C C . ARG A 1 88 ? -6.223 21.819 9.048 1 96.82 88 ARG A C 1
ATOM 754 O O . ARG A 1 88 ? -5.531 22.656 8.464 1 96.82 88 ARG A O 1
ATOM 761 N N . THR A 1 89 ? -7.513 21.779 8.976 1 95.32 89 THR A N 1
ATOM 762 C CA . THR A 1 89 ? -8.222 22.461 7.9 1 95.32 89 THR A CA 1
ATOM 763 C C . THR A 1 89 ? -8.013 23.97 7.985 1 95.32 89 THR A C 1
ATOM 765 O O . THR A 1 89 ? -7.759 24.626 6.973 1 95.32 89 THR A O 1
ATOM 768 N N . ASP A 1 90 ? -8.041 24.553 9.133 1 93.39 90 ASP A N 1
ATOM 769 C CA . ASP A 1 90 ? -7.954 26 9.305 1 93.39 90 ASP A CA 1
ATOM 770 C C . ASP A 1 90 ? -6.509 26.481 9.193 1 93.39 90 ASP A C 1
ATOM 772 O O . ASP A 1 90 ? -6.243 27.683 9.253 1 93.39 90 ASP A O 1
ATOM 776 N N . MET A 1 91 ? -5.6 25.598 8.953 1 94.27 91 MET A N 1
ATOM 777 C CA . MET A 1 91 ? -4.189 25.965 8.869 1 94.27 91 MET A CA 1
ATOM 778 C C . MET A 1 91 ? -3.619 25.62 7.497 1 94.27 91 MET A C 1
ATOM 780 O O . MET A 1 91 ? -2.414 25.748 7.271 1 94.27 91 MET A O 1
ATOM 784 N N . GLN A 1 92 ? -4.454 25.148 6.653 1 93.91 92 GLN A N 1
ATOM 785 C CA . GLN A 1 92 ? -4.029 24.807 5.299 1 93.91 92 GLN A CA 1
ATOM 786 C C . GLN A 1 92 ? -3.695 26.06 4.495 1 93.91 92 GLN A C 1
ATOM 788 O O . GLN A 1 92 ? -4.183 27.149 4.802 1 93.91 92 GLN A O 1
ATOM 793 N N . GLY A 1 93 ? -2.788 25.843 3.556 1 93.42 93 GLY A N 1
ATOM 794 C CA . GLY A 1 93 ? -2.415 26.952 2.693 1 93.42 93 GLY A CA 1
ATOM 795 C C . GLY A 1 93 ? -1.404 27.888 3.328 1 93.42 93 GLY A C 1
ATOM 796 O O . GLY A 1 93 ? -1.169 28.989 2.826 1 93.42 93 GLY A O 1
ATOM 797 N N . GLN A 1 94 ? -0.839 27.46 4.407 1 94.84 94 GLN A N 1
ATOM 798 C CA . GLN A 1 94 ? 0.083 28.319 5.143 1 94.84 94 GLN A CA 1
ATOM 799 C C . GLN A 1 94 ? 1.503 27.761 5.106 1 94.84 94 GLN A C 1
ATOM 801 O O . GLN A 1 94 ? 2.368 28.199 5.868 1 94.84 94 GLN A O 1
ATOM 806 N N . GLY A 1 95 ? 1.715 26.74 4.31 1 96.4 95 GLY A N 1
ATOM 807 C CA . GLY A 1 95 ? 3.062 26.226 4.121 1 96.4 95 GLY A CA 1
ATOM 808 C C . GLY A 1 95 ? 3.393 25.066 5.042 1 96.4 95 GLY A C 1
ATOM 809 O O . GLY A 1 95 ? 4.452 24.449 4.916 1 96.4 95 GLY A O 1
ATOM 810 N N . ILE A 1 96 ? 2.503 24.714 5.947 1 96.67 96 ILE A N 1
ATOM 811 C CA . ILE A 1 96 ? 2.749 23.662 6.927 1 96.67 96 ILE A CA 1
ATOM 812 C C . ILE A 1 96 ? 2.941 22.326 6.213 1 96.67 96 ILE A C 1
ATOM 814 O O . ILE A 1 96 ? 3.829 21.547 6.568 1 96.67 96 ILE A O 1
ATOM 818 N N . GLY A 1 97 ? 2.132 22.018 5.187 1 97.7 97 GLY A N 1
ATOM 819 C CA . GLY A 1 97 ? 2.277 20.8 4.406 1 97.7 97 GLY A CA 1
ATOM 820 C C . GLY A 1 97 ? 3.635 20.677 3.74 1 97.7 97 GLY A C 1
ATOM 821 O O . GLY A 1 97 ? 4.246 19.606 3.759 1 97.7 97 GLY A O 1
ATOM 822 N N . SER A 1 98 ? 4.056 21.817 3.209 1 97.69 98 SER A N 1
ATOM 823 C CA . SER A 1 98 ? 5.368 21.839 2.569 1 97.69 98 SER A CA 1
ATOM 824 C C . SER A 1 98 ? 6.481 21.582 3.58 1 97.69 98 SER A C 1
ATOM 826 O O . SER A 1 98 ? 7.406 20.814 3.31 1 97.69 98 SER A O 1
ATOM 828 N N . ASP A 1 99 ? 6.371 22.188 4.707 1 98.03 99 ASP A N 1
ATOM 829 C CA . ASP A 1 99 ? 7.399 22.081 5.737 1 98.03 99 ASP A CA 1
ATOM 830 C C . ASP A 1 99 ? 7.526 20.645 6.24 1 98.03 99 ASP A C 1
ATOM 832 O O . ASP A 1 99 ? 8.634 20.115 6.35 1 98.03 99 ASP A O 1
ATOM 836 N N . ILE A 1 100 ? 6.452 20.026 6.523 1 98.55 100 ILE A N 1
ATOM 837 C CA . ILE A 1 100 ? 6.507 18.679 7.08 1 98.55 100 ILE A CA 1
ATOM 838 C C . ILE A 1 100 ? 6.936 17.69 5.998 1 98.55 100 ILE A C 1
ATOM 840 O O . ILE A 1 100 ? 7.659 16.731 6.277 1 98.55 100 ILE A O 1
ATOM 844 N N . LEU A 1 101 ? 6.512 17.857 4.779 1 98.51 101 LEU A N 1
ATOM 845 C CA . LEU A 1 101 ? 6.95 17.003 3.68 1 98.51 101 LEU A CA 1
ATOM 846 C C . LEU A 1 101 ? 8.459 17.103 3.481 1 98.51 101 LEU A C 1
ATOM 848 O O . LEU A 1 101 ? 9.138 16.086 3.328 1 98.51 101 LEU A O 1
ATOM 852 N N . ASP A 1 102 ? 8.955 18.337 3.501 1 98.11 102 ASP A N 1
ATOM 853 C CA . ASP A 1 102 ? 10.39 18.553 3.343 1 98.11 102 ASP A CA 1
ATOM 854 C C . ASP A 1 102 ? 11.174 17.885 4.47 1 98.11 102 ASP A C 1
ATOM 856 O O . ASP A 1 102 ? 12.213 17.267 4.229 1 98.11 102 ASP A O 1
ATOM 860 N N . TYR A 1 103 ? 10.705 18.059 5.638 1 98.39 103 TYR A N 1
ATOM 861 C CA . TYR A 1 103 ? 11.35 17.424 6.782 1 98.39 103 TYR A CA 1
ATOM 862 C C . TYR A 1 103 ? 11.369 15.909 6.626 1 98.39 103 TYR A C 1
ATOM 864 O O . TYR A 1 103 ? 12.411 15.273 6.806 1 98.39 103 TYR A O 1
ATOM 872 N N . ALA A 1 104 ? 10.199 15.298 6.303 1 98.42 104 ALA A N 1
ATOM 873 C CA . ALA A 1 104 ? 10.093 13.854 6.11 1 98.42 104 ALA A CA 1
ATOM 874 C C . ALA A 1 104 ? 11.069 13.37 5.041 1 98.42 104 ALA A C 1
ATOM 876 O O . ALA A 1 104 ? 11.793 12.393 5.249 1 98.42 104 ALA A O 1
ATOM 877 N N . CYS A 1 105 ? 11.1 14.055 3.929 1 98.18 105 CYS A N 1
ATOM 878 C CA . CYS A 1 105 ? 11.981 13.693 2.824 1 98.18 105 CYS A CA 1
ATOM 879 C C . CYS A 1 105 ? 13.442 13.738 3.254 1 98.18 105 CYS A C 1
ATOM 881 O O . CYS A 1 105 ? 14.22 12.843 2.919 1 98.18 105 CYS A O 1
ATOM 883 N N . SER A 1 106 ? 13.799 14.765 3.977 1 97.95 106 SER A N 1
ATOM 884 C CA . SER A 1 106 ? 15.172 14.892 4.455 1 97.95 106 SER A CA 1
ATOM 885 C C . SER A 1 106 ? 15.536 13.751 5.4 1 97.95 106 SER A C 1
ATOM 887 O O . SER A 1 106 ? 16.628 13.187 5.308 1 97.95 106 SER A O 1
ATOM 889 N N . ASP A 1 107 ? 14.684 13.451 6.282 1 98.08 107 ASP A N 1
ATOM 890 C CA . ASP A 1 107 ? 14.935 12.402 7.265 1 98.08 107 ASP A CA 1
ATOM 891 C C . ASP A 1 107 ? 15.084 11.041 6.589 1 98.08 107 ASP A C 1
ATOM 893 O O . ASP A 1 107 ? 15.998 10.279 6.911 1 98.08 107 ASP A O 1
ATOM 897 N N . ILE A 1 108 ? 14.167 10.68 5.654 1 97.25 108 ILE A N 1
ATOM 898 C CA . ILE A 1 108 ? 14.188 9.363 5.028 1 97.25 108 ILE A CA 1
ATOM 899 C C . ILE A 1 108 ? 15.411 9.241 4.122 1 97.25 108 ILE A C 1
ATOM 901 O O . ILE A 1 108 ? 15.99 8.16 3.992 1 97.25 108 ILE A O 1
ATOM 905 N N . LYS A 1 109 ? 15.808 10.351 3.578 1 97.43 109 LYS A N 1
ATOM 906 C CA . LYS A 1 109 ? 17.034 10.352 2.785 1 97.43 109 LYS A CA 1
ATOM 907 C C . LYS A 1 109 ? 18.235 9.937 3.629 1 97.43 109 LYS A C 1
ATOM 909 O O . LYS A 1 109 ? 19.082 9.165 3.175 1 97.43 109 LYS A O 1
ATOM 914 N N . LEU A 1 110 ? 18.306 10.438 4.758 1 96.62 110 LEU A N 1
ATOM 915 C CA . LEU A 1 110 ? 19.391 10.116 5.678 1 96.62 110 LEU A CA 1
ATOM 916 C C . LEU A 1 110 ? 19.384 8.632 6.028 1 96.62 110 LEU A C 1
ATOM 918 O O . LEU A 1 110 ? 20.406 8.083 6.445 1 96.62 110 LEU A O 1
ATOM 922 N N . ARG A 1 111 ? 18.255 8.004 5.771 1 94.09 111 ARG A N 1
ATOM 923 C CA . ARG A 1 111 ? 18.105 6.589 6.096 1 94.09 111 ARG A CA 1
ATOM 924 C C . ARG A 1 111 ? 18.329 5.717 4.865 1 94.09 111 ARG A C 1
ATOM 926 O O . ARG A 1 111 ? 18.068 4.513 4.895 1 94.09 111 ARG A O 1
ATOM 933 N N . GLY A 1 112 ? 18.668 6.325 3.784 1 94.69 112 GLY A N 1
ATOM 934 C CA . GLY A 1 112 ? 19.063 5.575 2.602 1 94.69 112 GLY A CA 1
ATOM 935 C C . GLY A 1 112 ? 17.939 5.411 1.596 1 94.69 112 GLY A C 1
ATOM 936 O O . GLY A 1 112 ? 18.016 4.563 0.705 1 94.69 112 GLY A O 1
ATOM 937 N N . ILE A 1 113 ? 16.868 6.155 1.784 1 96.69 113 ILE A N 1
ATOM 938 C CA . ILE A 1 113 ? 15.748 6.13 0.849 1 96.69 113 ILE A CA 1
ATOM 939 C C . ILE A 1 113 ? 15.867 7.298 -0.129 1 96.69 113 ILE A C 1
ATOM 941 O O . ILE A 1 113 ? 16.063 8.443 0.284 1 96.69 113 ILE A O 1
ATOM 945 N N . ASP A 1 114 ? 15.689 6.985 -1.401 1 95.42 114 ASP A N 1
ATOM 946 C CA . ASP A 1 114 ? 15.947 8.047 -2.369 1 95.42 114 ASP A CA 1
ATOM 947 C C . ASP A 1 114 ? 14.692 8.373 -3.175 1 95.42 114 ASP A C 1
ATOM 949 O O . ASP A 1 114 ? 14.72 9.234 -4.056 1 95.42 114 ASP A O 1
ATOM 953 N N . ASN A 1 115 ? 13.574 7.641 -2.846 1 97.73 115 ASN A N 1
ATOM 954 C CA . ASN A 1 115 ? 12.336 7.858 -3.587 1 97.73 115 ASN A CA 1
ATOM 955 C C . ASN A 1 115 ? 11.127 7.914 -2.656 1 97.73 115 ASN A C 1
ATOM 957 O O . ASN A 1 115 ? 11.033 7.133 -1.707 1 97.73 115 ASN A O 1
ATOM 961 N N . VAL A 1 116 ? 10.272 8.803 -2.949 1 98.6 116 VAL A N 1
ATOM 962 C CA . VAL A 1 116 ? 8.982 8.904 -2.275 1 98.6 116 VAL A CA 1
ATOM 963 C C . VAL A 1 116 ? 7.854 8.707 -3.286 1 98.6 116 VAL A C 1
ATOM 965 O O . VAL A 1 116 ? 7.892 9.267 -4.384 1 98.6 116 VAL A O 1
ATOM 968 N N . ILE A 1 117 ? 6.896 7.877 -2.912 1 98.38 117 ILE A N 1
ATOM 969 C CA . ILE A 1 117 ? 5.786 7.611 -3.82 1 98.38 117 ILE A CA 1
ATOM 970 C C . ILE A 1 117 ? 4.462 7.753 -3.073 1 98.38 117 ILE A C 1
ATOM 972 O O . ILE A 1 117 ? 4.426 7.683 -1.842 1 98.38 117 ILE A O 1
ATOM 976 N N . LEU A 1 118 ? 3.425 7.986 -3.797 1 98.48 118 LEU A N 1
ATOM 977 C CA . LEU A 1 118 ? 2.076 8.037 -3.245 1 98.48 118 LEU A CA 1
ATOM 978 C C . LEU A 1 118 ? 1.032 7.883 -4.346 1 98.48 118 LEU A C 1
ATOM 980 O O . LEU A 1 118 ? 1.356 7.977 -5.532 1 98.48 118 LEU A O 1
ATOM 984 N N . LEU A 1 119 ? -0.164 7.578 -3.962 1 97.79 119 LEU A N 1
ATOM 985 C CA . LEU A 1 119 ? -1.335 7.558 -4.833 1 97.79 119 LEU A CA 1
ATOM 986 C C . LEU A 1 119 ? -2.289 8.696 -4.487 1 97.79 119 LEU A C 1
ATOM 988 O O . LEU A 1 119 ? -2.587 8.928 -3.313 1 97.79 119 LEU A O 1
ATOM 992 N N . THR A 1 120 ? -2.706 9.431 -5.492 1 96.78 120 THR A N 1
ATOM 993 C CA . THR A 1 120 ? -3.66 10.505 -5.239 1 96.78 120 THR A CA 1
ATOM 994 C C . THR A 1 120 ? -4.595 10.691 -6.43 1 96.78 120 THR A C 1
ATOM 996 O O . THR A 1 120 ? -4.311 10.209 -7.529 1 96.78 120 THR A O 1
ATOM 999 N N . ASN A 1 121 ? -5.679 11.322 -6.169 1 95.06 121 ASN A N 1
ATOM 1000 C CA . ASN A 1 121 ? -6.661 11.63 -7.203 1 95.06 121 ASN A CA 1
ATOM 1001 C C . ASN A 1 121 ? -6.301 12.909 -7.954 1 95.06 121 ASN A C 1
ATOM 1003 O O . ASN A 1 121 ? -5.958 13.92 -7.338 1 95.06 121 ASN A O 1
ATOM 1007 N N . THR A 1 122 ? -6.496 12.929 -9.271 1 94.41 122 THR A N 1
ATOM 1008 C CA . THR A 1 122 ? -6.112 14.061 -10.107 1 94.41 122 THR A CA 1
ATOM 1009 C C . THR A 1 122 ? -7.013 15.263 -9.838 1 94.41 122 THR A C 1
ATOM 1011 O O . THR A 1 122 ? -6.646 16.4 -10.138 1 94.41 122 THR A O 1
ATOM 1014 N N . PHE A 1 123 ? -8.155 15.049 -9.231 1 91.6 123 PHE A N 1
ATOM 1015 C CA . PHE A 1 123 ? -9.093 16.135 -8.976 1 91.6 123 PHE A CA 1
ATOM 1016 C C . PHE A 1 123 ? -8.917 16.683 -7.565 1 91.6 123 PHE A C 1
ATOM 1018 O O . PHE A 1 123 ? -9.516 17.7 -7.209 1 91.6 123 PHE A O 1
ATOM 1025 N N . ALA A 1 124 ? -8.126 15.97 -6.796 1 89.48 124 ALA A N 1
ATOM 1026 C CA . ALA A 1 124 ? -7.911 16.395 -5.415 1 89.48 124 ALA A CA 1
ATOM 1027 C C . ALA A 1 124 ? -6.883 17.52 -5.34 1 89.48 124 ALA A C 1
ATOM 1029 O O . ALA A 1 124 ? -5.918 17.54 -6.109 1 89.48 124 ALA A O 1
ATOM 1030 N N . PRO A 1 125 ? -7.085 18.428 -4.39 1 88.61 125 PRO A N 1
ATOM 1031 C CA . PRO A 1 125 ? -6.088 19.478 -4.171 1 88.61 125 PRO A CA 1
ATOM 1032 C C . PRO A 1 125 ? -4.68 18.921 -3.97 1 88.61 125 PRO A C 1
ATOM 1034 O O . PRO A 1 125 ? -3.696 19.585 -4.305 1 88.61 125 PRO A O 1
ATOM 1037 N N . ALA A 1 126 ? -4.601 17.746 -3.453 1 91.24 126 ALA A N 1
ATOM 1038 C CA . ALA A 1 126 ? -3.317 17.104 -3.184 1 91.24 126 ALA A CA 1
ATOM 1039 C C . ALA A 1 126 ? -2.518 16.915 -4.47 1 91.24 126 ALA A C 1
ATOM 1041 O O . ALA A 1 126 ? -1.289 17.018 -4.466 1 91.24 126 ALA A O 1
ATOM 1042 N N . TYR A 1 127 ? -3.179 16.643 -5.534 1 95.37 127 TYR A N 1
ATOM 1043 C CA . TYR A 1 127 ? -2.518 16.4 -6.811 1 95.37 127 TYR A CA 1
ATOM 1044 C C . TYR A 1 127 ? -1.659 17.593 -7.216 1 95.37 127 TYR A C 1
ATOM 1046 O O . TYR A 1 127 ? -0.464 17.443 -7.481 1 95.37 127 TYR A O 1
ATOM 1054 N N . SER A 1 128 ? -2.2 18.776 -7.215 1 95.29 128 SER A N 1
ATOM 1055 C CA . SER A 1 128 ? -1.479 19.994 -7.571 1 95.29 128 SER A CA 1
ATOM 1056 C C . SER A 1 128 ? -0.397 20.315 -6.545 1 95.29 128 SER A C 1
ATOM 1058 O O . SER A 1 128 ? 0.676 20.807 -6.901 1 95.29 128 SER A O 1
ATOM 1060 N N . PHE A 1 129 ? -0.714 20.028 -5.328 1 97.12 129 PHE A N 1
ATOM 1061 C CA . PHE A 1 129 ? 0.249 20.243 -4.254 1 97.12 129 PHE A CA 1
ATOM 1062 C C . PHE A 1 129 ? 1.54 19.478 -4.523 1 97.12 129 PHE A C 1
ATOM 1064 O O . PHE A 1 129 ? 2.631 20.047 -4.447 1 97.12 129 PHE A O 1
ATOM 1071 N N . TYR A 1 130 ? 1.419 18.221 -4.878 1 97.78 130 TYR A N 1
ATOM 1072 C CA . TYR A 1 130 ? 2.591 17.375 -5.072 1 97.78 130 TYR A CA 1
ATOM 1073 C C . TYR A 1 130 ? 3.334 17.756 -6.347 1 97.78 130 TYR A C 1
ATOM 1075 O O . TYR A 1 130 ? 4.567 17.754 -6.378 1 97.78 130 TYR A O 1
ATOM 1083 N N . LEU A 1 131 ? 2.552 18.048 -7.381 1 96.92 131 LEU A N 1
ATOM 1084 C CA . LEU A 1 131 ? 3.186 18.457 -8.629 1 96.92 131 LEU A CA 1
ATOM 1085 C C . LEU A 1 131 ? 4.031 19.711 -8.424 1 96.92 131 LEU A C 1
ATOM 1087 O O . LEU A 1 131 ? 5.103 19.846 -9.018 1 96.92 131 LEU A O 1
ATOM 1091 N N . ASN A 1 132 ? 3.595 20.605 -7.549 1 96.14 132 ASN A N 1
ATOM 1092 C CA . ASN A 1 132 ? 4.309 21.842 -7.248 1 96.14 132 ASN A CA 1
ATOM 1093 C C . ASN A 1 132 ? 5.514 21.588 -6.348 1 96.14 132 ASN A C 1
ATOM 1095 O O . ASN A 1 132 ? 6.281 22.508 -6.056 1 96.14 132 ASN A O 1
ATOM 1099 N N . ARG A 1 133 ? 5.645 20.386 -5.952 1 96.28 133 ARG A N 1
ATOM 1100 C CA . ARG A 1 133 ? 6.761 20.015 -5.089 1 96.28 133 ARG A CA 1
ATOM 1101 C C . ARG A 1 133 ? 7.648 18.97 -5.759 1 96.28 133 ARG A C 1
ATOM 1103 O O . ARG A 1 133 ? 8.172 18.074 -5.094 1 96.28 133 ARG A O 1
ATOM 1110 N N . ASP A 1 134 ? 7.654 18.94 -7.085 1 96.48 134 ASP A N 1
ATOM 1111 C CA . ASP A 1 134 ? 8.591 18.212 -7.934 1 96.48 134 ASP A CA 1
ATOM 1112 C C . ASP A 1 134 ? 8.243 16.726 -7.989 1 96.48 134 ASP A C 1
ATOM 1114 O O . ASP A 1 134 ? 9.091 15.896 -8.323 1 96.48 134 ASP A O 1
ATOM 1118 N N . PHE A 1 135 ? 7.084 16.356 -7.526 1 98.5 135 PHE A N 1
ATOM 1119 C CA . PHE A 1 135 ? 6.59 15.02 -7.836 1 98.5 135 PHE A CA 1
ATOM 1120 C C . PHE A 1 135 ? 6.209 14.911 -9.307 1 98.5 135 PHE A C 1
ATOM 1122 O O . PHE A 1 135 ? 5.732 15.878 -9.904 1 98.5 135 PHE A O 1
ATOM 1129 N N . LYS A 1 136 ? 6.397 13.769 -9.818 1 98.18 136 LYS A N 1
ATOM 1130 C CA . LYS A 1 136 ? 6.016 13.461 -11.193 1 98.18 136 LYS A CA 1
ATOM 1131 C C . LYS A 1 136 ? 5.029 12.298 -11.243 1 98.18 136 LYS A C 1
ATOM 1133 O O . LYS A 1 136 ? 5.047 11.424 -10.374 1 98.18 136 LYS A O 1
ATOM 1138 N N . GLU A 1 137 ? 4.248 12.303 -12.204 1 97.3 137 GLU A N 1
ATOM 1139 C CA . GLU A 1 137 ? 3.289 11.217 -12.387 1 97.3 137 GLU A CA 1
ATOM 1140 C C . GLU A 1 137 ? 3.933 10.026 -13.091 1 97.3 137 GLU A C 1
ATOM 1142 O O . GLU A 1 137 ? 4.636 10.194 -14.089 1 97.3 137 GLU A O 1
ATOM 1147 N N . ASN A 1 138 ? 3.777 8.88 -12.528 1 97.17 138 ASN A N 1
ATOM 1148 C CA . ASN A 1 138 ? 4.132 7.675 -13.269 1 97.17 138 ASN A CA 1
ATOM 1149 C C . ASN A 1 138 ? 3.156 7.412 -14.412 1 97.17 138 ASN A C 1
ATOM 1151 O O . ASN A 1 138 ? 1.95 7.287 -14.188 1 97.17 138 ASN A O 1
ATOM 1155 N N . GLN A 1 139 ? 3.601 7.29 -15.594 1 93.96 139 GLN A N 1
ATOM 1156 C CA . GLN A 1 139 ? 2.746 7.277 -16.776 1 93.96 139 GLN A CA 1
ATOM 1157 C C . GLN A 1 139 ? 2.275 5.862 -17.099 1 93.96 139 GLN A C 1
ATOM 1159 O O . GLN A 1 139 ? 1.347 5.676 -17.89 1 93.96 139 GLN A O 1
ATOM 1164 N N . THR A 1 140 ? 2.894 4.93 -16.475 1 95.28 140 THR A N 1
ATOM 1165 C CA . THR A 1 140 ? 2.585 3.574 -16.914 1 95.28 140 THR A CA 1
ATOM 1166 C C . THR A 1 140 ? 1.892 2.791 -15.802 1 95.28 140 THR A C 1
ATOM 1168 O O . THR A 1 140 ? 1.179 1.821 -16.07 1 95.28 140 THR A O 1
ATOM 1171 N N . LEU A 1 141 ? 2.101 3.139 -14.517 1 96.77 141 LEU A N 1
ATOM 1172 C CA . LEU A 1 141 ? 1.46 2.43 -13.415 1 96.77 141 LEU A CA 1
ATOM 1173 C C . LEU A 1 141 ? 0.02 2.898 -13.232 1 96.77 141 LEU A C 1
ATOM 1175 O O . LEU A 1 141 ? -0.247 4.101 -13.197 1 96.77 141 LEU A O 1
ATOM 1179 N N . ARG A 1 142 ? -0.855 1.907 -13.119 1 97.31 142 ARG A N 1
ATOM 1180 C CA . ARG A 1 142 ? -2.282 2.189 -13.008 1 97.31 142 ARG A CA 1
ATOM 1181 C C . ARG A 1 142 ? -2.91 1.397 -11.865 1 97.31 142 ARG A C 1
ATOM 1183 O O . ARG A 1 142 ? -2.565 0.234 -11.647 1 97.31 142 ARG A O 1
ATOM 1190 N N . LEU A 1 143 ? -3.812 2.046 -11.23 1 98.37 143 LEU A N 1
ATOM 1191 C CA . LEU A 1 143 ? -4.613 1.331 -10.242 1 98.37 143 LEU A CA 1
ATOM 1192 C C . LEU A 1 143 ? -5.762 0.584 -10.912 1 98.37 143 LEU A C 1
ATOM 1194 O O . LEU A 1 143 ? -6.56 1.184 -11.636 1 98.37 143 LEU A O 1
ATOM 1198 N N . LEU A 1 144 ? -5.838 -0.689 -10.774 1 98.58 144 LEU A N 1
ATOM 1199 C CA . LEU A 1 144 ? -6.956 -1.512 -11.223 1 98.58 144 LEU A CA 1
ATOM 1200 C C . LEU A 1 144 ? -7.819 -1.948 -10.044 1 98.58 144 LEU A C 1
ATOM 1202 O O . LEU A 1 144 ? -7.316 -2.123 -8.932 1 98.58 144 LEU A O 1
ATOM 1206 N N . TYR A 1 145 ? -9.103 -2.125 -10.305 1 98.42 145 TYR A N 1
ATOM 1207 C CA . TYR A 1 145 ? -10.022 -2.531 -9.248 1 98.42 145 TYR A CA 1
ATOM 1208 C C . TYR A 1 145 ? -11.11 -3.449 -9.793 1 98.42 145 TYR A C 1
ATOM 1210 O O . TYR A 1 145 ? -11.403 -3.431 -10.99 1 98.42 145 TYR A O 1
ATOM 1218 N N . LYS A 1 146 ? -11.634 -4.264 -8.989 1 98.12 146 LYS A N 1
ATOM 1219 C CA . LYS A 1 146 ? -12.713 -5.196 -9.305 1 98.12 146 LYS A CA 1
ATOM 1220 C C . LYS A 1 146 ? -13.678 -5.338 -8.132 1 98.12 146 LYS A C 1
ATOM 1222 O O . LYS A 1 146 ? -13.261 -5.632 -7.01 1 98.12 146 LYS A O 1
ATOM 1227 N N . LYS A 1 147 ? -14.95 -5.074 -8.389 1 96.6 147 LYS A N 1
ATOM 1228 C CA . LYS A 1 147 ? -15.987 -5.411 -7.417 1 96.6 147 LYS A CA 1
ATOM 1229 C C . LYS A 1 147 ? -16.293 -6.905 -7.436 1 96.6 147 LYS A C 1
ATOM 1231 O O . LYS A 1 147 ? -16.499 -7.489 -8.502 1 96.6 147 LYS A O 1
ATOM 1236 N N . ILE A 1 148 ? -16.27 -7.543 -6.321 1 95.54 148 ILE A N 1
ATOM 1237 C CA . ILE A 1 148 ? -16.438 -8.992 -6.302 1 95.54 148 ILE A CA 1
ATOM 1238 C C . ILE A 1 148 ? -17.693 -9.355 -5.512 1 95.54 148 ILE A C 1
ATOM 1240 O O . ILE A 1 148 ? -18.133 -8.592 -4.649 1 95.54 148 ILE A O 1
ATOM 1244 N N . MET B 1 1 ? -4.319 -29.528 -8.396 1 89.07 1 MET B N 1
ATOM 1245 C CA . MET B 1 1 ? -3.874 -28.27 -7.803 1 89.07 1 MET B CA 1
ATOM 1246 C C . MET B 1 1 ? -4.714 -27.918 -6.579 1 89.07 1 MET B C 1
ATOM 1248 O O . MET B 1 1 ? -5.944 -27.978 -6.627 1 89.07 1 MET B O 1
ATOM 1252 N N . LEU B 1 2 ? -4.137 -27.772 -5.438 1 95.07 2 LEU B N 1
ATOM 1253 C CA . LEU B 1 2 ? -4.807 -27.343 -4.215 1 95.07 2 LEU B CA 1
ATOM 1254 C C . LEU B 1 2 ? -4.565 -25.86 -3.954 1 95.07 2 LEU B C 1
ATOM 1256 O O . LEU B 1 2 ? -3.423 -25.397 -3.991 1 95.07 2 LEU B O 1
ATOM 1260 N N . ILE B 1 3 ? -5.643 -25.143 -3.769 1 97.73 3 ILE B N 1
ATOM 1261 C CA . ILE B 1 3 ? -5.523 -23.725 -3.448 1 97.73 3 ILE B CA 1
ATOM 1262 C C . ILE B 1 3 ? -6.009 -23.477 -2.022 1 97.73 3 ILE B C 1
ATOM 1264 O O . ILE B 1 3 ? -7.082 -23.946 -1.634 1 97.73 3 ILE B O 1
ATOM 1268 N N . ARG B 1 4 ? -5.228 -22.757 -1.279 1 97.64 4 ARG B N 1
ATOM 1269 C CA . ARG B 1 4 ? -5.552 -22.516 0.124 1 97.64 4 ARG B CA 1
ATOM 1270 C C . ARG B 1 4 ? -4.89 -21.236 0.626 1 97.64 4 ARG B C 1
ATOM 1272 O O . ARG B 1 4 ? -4.091 -20.624 -0.085 1 97.64 4 ARG B O 1
ATOM 1279 N N . GLU B 1 5 ? -5.249 -20.883 1.822 1 98.2 5 GLU B N 1
ATOM 1280 C CA . GLU B 1 5 ? -4.601 -19.747 2.471 1 98.2 5 GLU B CA 1
ATOM 1281 C C . GLU B 1 5 ? -3.146 -20.06 2.808 1 98.2 5 GLU B C 1
ATOM 1283 O O . GLU B 1 5 ? -2.824 -21.179 3.215 1 98.2 5 GLU B O 1
ATOM 1288 N N . LEU B 1 6 ? -2.316 -19.076 2.609 1 98.26 6 LEU B N 1
ATOM 1289 C CA . LEU B 1 6 ? -0.896 -19.163 2.932 1 98.26 6 LEU B CA 1
ATOM 1290 C C . LEU B 1 6 ? -0.689 -19.306 4.436 1 98.26 6 LEU B C 1
ATOM 1292 O O . LEU B 1 6 ? -1.344 -18.622 5.225 1 98.26 6 LEU B O 1
ATOM 1296 N N . ILE B 1 7 ? 0.125 -20.216 4.903 1 97.19 7 ILE B N 1
ATOM 1297 C CA . ILE B 1 7 ? 0.527 -20.334 6.3 1 97.19 7 ILE B CA 1
ATOM 1298 C C . ILE B 1 7 ? 2.015 -20.018 6.438 1 97.19 7 ILE B C 1
ATOM 1300 O O . ILE B 1 7 ? 2.732 -19.929 5.438 1 97.19 7 ILE B O 1
ATOM 1304 N N . GLU B 1 8 ? 2.508 -19.86 7.603 1 96.94 8 GLU B N 1
ATOM 1305 C CA . GLU B 1 8 ? 3.877 -19.411 7.845 1 96.94 8 GLU B CA 1
ATOM 1306 C C . GLU B 1 8 ? 4.889 -20.38 7.242 1 96.94 8 GLU B C 1
ATOM 1308 O O . GLU B 1 8 ? 5.912 -19.959 6.698 1 96.94 8 GLU B O 1
ATOM 1313 N N . ASP B 1 9 ? 4.584 -21.635 7.238 1 96.48 9 ASP B N 1
ATOM 1314 C CA . ASP B 1 9 ? 5.497 -22.666 6.753 1 96.48 9 ASP B CA 1
ATOM 1315 C C . ASP B 1 9 ? 5.672 -22.577 5.239 1 96.48 9 ASP B C 1
ATOM 1317 O O . ASP B 1 9 ? 6.6 -23.166 4.68 1 96.48 9 ASP B O 1
ATOM 1321 N N . ASP B 1 10 ? 4.774 -21.849 4.563 1 97.41 10 ASP B N 1
ATOM 1322 C CA . ASP B 1 10 ? 4.831 -21.703 3.112 1 97.41 10 ASP B CA 1
ATOM 1323 C C . ASP B 1 10 ? 5.851 -20.64 2.707 1 97.41 10 ASP B C 1
ATOM 13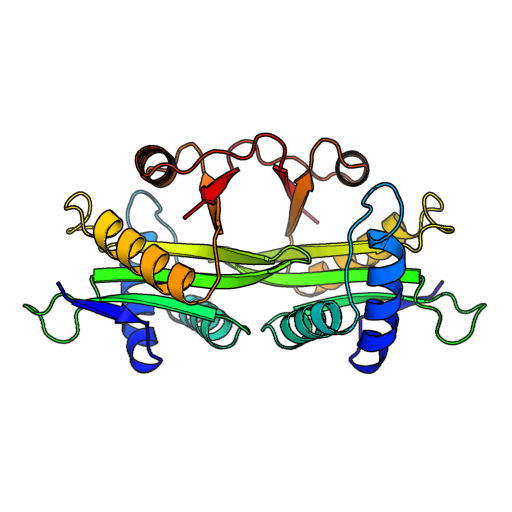25 O O . ASP B 1 10 ? 6.257 -20.573 1.545 1 97.41 10 ASP B O 1
ATOM 1329 N N . ILE B 1 11 ? 6.225 -19.783 3.647 1 97.88 11 ILE B N 1
ATOM 1330 C CA . ILE B 1 11 ? 6.905 -18.531 3.335 1 97.88 11 ILE B CA 1
ATOM 1331 C C . ILE B 1 11 ? 8.217 -18.823 2.611 1 97.88 11 ILE B C 1
ATOM 1333 O O . ILE B 1 11 ? 8.512 -18.217 1.577 1 97.88 11 ILE B O 1
ATOM 1337 N N . GLU B 1 12 ? 8.956 -19.782 3.089 1 97.57 12 GLU B N 1
ATOM 1338 C CA . GLU B 1 12 ? 10.243 -20.109 2.484 1 97.57 12 GLU B CA 1
ATOM 1339 C C . GLU B 1 12 ? 10.076 -20.543 1.031 1 97.57 12 GLU B C 1
ATOM 1341 O O . GLU B 1 12 ? 10.858 -20.146 0.165 1 97.57 12 GLU B O 1
ATOM 1346 N N . LEU B 1 13 ? 9.12 -21.353 0.802 1 97.26 13 LEU B N 1
ATOM 1347 C CA . LEU B 1 13 ? 8.857 -21.827 -0.552 1 97.26 13 LEU B CA 1
ATOM 1348 C C . LEU B 1 13 ? 8.388 -20.685 -1.447 1 97.26 13 LEU B C 1
ATOM 1350 O O . LEU B 1 13 ? 8.736 -20.633 -2.629 1 97.26 13 LEU B O 1
ATOM 1354 N N . CYS B 1 14 ? 7.599 -19.784 -0.885 1 98.47 14 CYS B N 1
ATOM 1355 C CA . CYS B 1 14 ? 7.138 -18.625 -1.641 1 98.47 14 CYS B CA 1
ATOM 1356 C C . CYS B 1 14 ? 8.304 -17.714 -2.007 1 98.47 14 CYS B C 1
ATOM 1358 O O . CYS B 1 14 ? 8.343 -17.161 -3.108 1 98.47 14 CYS B O 1
ATOM 1360 N N . ILE B 1 15 ? 9.247 -17.578 -1.054 1 98.42 15 ILE B N 1
ATOM 1361 C CA . ILE B 1 15 ? 10.427 -16.753 -1.287 1 98.42 15 ILE B CA 1
ATOM 1362 C C . ILE B 1 15 ? 11.225 -17.314 -2.463 1 98.42 15 ILE B C 1
ATOM 1364 O O . ILE B 1 15 ? 11.597 -16.576 -3.377 1 98.42 15 ILE B O 1
ATOM 1368 N N . SER B 1 16 ? 11.448 -18.598 -2.437 1 97.79 16 SER B N 1
ATOM 1369 C CA . SER B 1 16 ? 12.201 -19.255 -3.5 1 97.79 16 SER B CA 1
ATOM 1370 C C . SER B 1 16 ? 11.514 -19.085 -4.851 1 97.79 16 SER B C 1
ATOM 1372 O O . SER B 1 16 ? 12.166 -18.785 -5.852 1 97.79 16 SER B O 1
ATOM 1374 N N . LEU B 1 17 ? 10.259 -19.267 -4.843 1 97.99 17 LEU B N 1
ATOM 1375 C CA . LEU B 1 17 ? 9.494 -19.127 -6.076 1 97.99 17 LEU B CA 1
ATOM 1376 C C . LEU B 1 17 ? 9.549 -17.692 -6.591 1 97.99 17 LEU B C 1
ATOM 1378 O O . LEU B 1 17 ? 9.694 -17.465 -7.794 1 97.99 17 LEU B O 1
ATOM 1382 N N . PHE B 1 18 ? 9.439 -16.754 -5.699 1 98.4 18 PHE B N 1
ATOM 1383 C CA . PHE B 1 18 ? 9.487 -15.337 -6.037 1 98.4 18 PHE B CA 1
ATOM 1384 C C . PHE B 1 18 ? 10.789 -14.994 -6.751 1 98.4 18 PHE B C 1
ATOM 1386 O O . PHE B 1 18 ? 10.775 -14.378 -7.819 1 98.4 18 PHE B O 1
ATOM 1393 N N . ILE B 1 19 ? 11.851 -15.387 -6.159 1 98.37 19 ILE B N 1
ATOM 1394 C CA . ILE B 1 19 ? 13.179 -15.108 -6.695 1 98.37 19 ILE B CA 1
ATOM 1395 C C . ILE B 1 19 ? 13.328 -15.755 -8.07 1 98.37 19 ILE B C 1
ATOM 1397 O O . ILE B 1 19 ? 13.799 -15.118 -9.015 1 98.37 19 ILE B O 1
ATOM 1401 N N . GLU B 1 20 ? 12.87 -16.951 -8.173 1 97.18 20 GLU B N 1
ATOM 1402 C CA . GLU B 1 20 ? 12.946 -17.685 -9.433 1 97.18 20 GLU B CA 1
ATOM 1403 C C . GLU B 1 20 ? 12.17 -16.971 -10.536 1 97.18 20 GLU B C 1
ATOM 1405 O O . GLU B 1 20 ? 12.673 -16.807 -11.649 1 97.18 20 GLU B O 1
ATOM 1410 N N . VAL B 1 21 ? 10.994 -16.505 -10.226 1 96.94 21 VAL B N 1
ATOM 1411 C CA . VAL B 1 21 ? 10.099 -15.923 -11.222 1 96.94 21 VAL B CA 1
ATOM 1412 C C . VAL B 1 21 ? 10.622 -14.553 -11.648 1 96.94 21 VAL B C 1
ATOM 1414 O O . VAL B 1 21 ? 10.765 -14.28 -12.842 1 96.94 21 VAL B O 1
ATOM 1417 N N . PHE B 1 22 ? 10.958 -13.736 -10.678 1 97.03 22 PHE B N 1
ATOM 1418 C CA . PHE B 1 22 ? 11.173 -12.327 -10.985 1 97.03 22 PHE B CA 1
ATOM 1419 C C . PHE B 1 22 ? 12.62 -12.076 -11.391 1 97.03 22 PHE B C 1
ATOM 1421 O O . PHE B 1 22 ? 12.94 -11.027 -11.953 1 97.03 22 PHE B O 1
ATOM 1428 N N . ASN B 1 23 ? 13.52 -13.024 -11.121 1 97.55 23 ASN B N 1
ATOM 1429 C CA . ASN B 1 23 ? 14.895 -12.873 -11.586 1 97.55 23 ASN B CA 1
ATOM 1430 C C . ASN B 1 23 ? 15.065 -13.392 -13.011 1 97.55 23 ASN B C 1
ATOM 1432 O O . ASN B 1 23 ? 16.13 -13.235 -13.61 1 97.55 23 ASN B O 1
ATOM 1436 N N . GLN B 1 24 ? 13.998 -13.885 -13.577 1 95.31 24 GLN B N 1
ATOM 1437 C CA . GLN B 1 24 ? 14.005 -14.374 -14.952 1 95.31 24 GLN B CA 1
ATOM 1438 C C . GLN B 1 24 ? 13.338 -13.376 -15.894 1 95.31 24 GLN B C 1
ATOM 1440 O O . GLN B 1 24 ? 12.63 -12.471 -15.448 1 95.31 24 GLN B O 1
ATOM 1445 N N . PRO B 1 25 ? 13.507 -13.576 -17.196 1 90.77 25 PRO B N 1
ATOM 1446 C CA . PRO B 1 25 ? 12.749 -12.752 -18.141 1 90.77 25 PRO B CA 1
ATOM 1447 C C . PRO B 1 25 ? 11.239 -12.888 -17.963 1 90.77 25 PRO B C 1
ATOM 1449 O O . PRO B 1 25 ? 10.749 -13.968 -17.623 1 90.77 25 PRO B O 1
ATOM 1452 N N . PRO B 1 26 ? 10.618 -11.825 -18.146 1 89.05 26 PRO B N 1
ATOM 1453 C CA . PRO B 1 26 ? 11.023 -10.53 -18.697 1 89.05 26 PRO B CA 1
ATOM 1454 C C . PRO B 1 26 ? 11.4 -9.52 -17.615 1 89.05 26 PRO B C 1
ATOM 1456 O O . PRO B 1 26 ? 11.813 -8.4 -17.928 1 89.05 26 PRO B O 1
ATOM 1459 N N . TRP B 1 27 ? 11.299 -9.925 -16.374 1 90.34 27 TRP B N 1
ATOM 1460 C CA . TRP B 1 27 ? 11.489 -8.966 -15.29 1 90.34 27 TRP B CA 1
ATOM 1461 C C . TRP B 1 27 ? 12.972 -8.703 -15.05 1 90.34 27 TRP B C 1
ATOM 1463 O O . TRP B 1 27 ? 13.383 -7.556 -14.858 1 90.34 27 TRP B O 1
ATOM 1473 N N . ASN B 1 28 ? 13.721 -9.805 -15.082 1 94.29 28 ASN B N 1
ATOM 1474 C CA . ASN B 1 28 ? 15.173 -9.766 -14.947 1 94.29 28 ASN B CA 1
ATOM 1475 C C . ASN B 1 28 ? 15.602 -8.934 -13.741 1 94.29 28 ASN B C 1
ATOM 1477 O O . ASN B 1 28 ? 16.487 -8.084 -13.851 1 94.29 28 ASN B O 1
ATOM 1481 N N . ASN B 1 29 ? 14.947 -9.145 -12.603 1 95.64 29 ASN B N 1
ATOM 1482 C CA . ASN B 1 29 ? 15.366 -8.499 -11.363 1 95.64 29 ASN B CA 1
ATOM 1483 C C . ASN B 1 29 ? 16.565 -9.206 -10.739 1 95.64 29 ASN B C 1
ATOM 1485 O O . ASN B 1 29 ? 17.171 -10.079 -11.364 1 95.64 29 ASN B O 1
ATOM 1489 N N . GLU B 1 30 ? 17.067 -8.737 -9.678 1 97.02 30 GLU B N 1
ATOM 1490 C CA . GLU B 1 30 ? 18.202 -9.327 -8.976 1 97.02 30 GLU B CA 1
ATOM 1491 C C . GLU B 1 30 ? 17.91 -9.481 -7.486 1 97.02 30 GLU B C 1
ATOM 1493 O O . GLU B 1 30 ? 18.711 -9.067 -6.645 1 97.02 30 GLU B O 1
ATOM 1498 N N . TRP B 1 31 ? 16.796 -10.096 -7.286 1 97.9 31 TRP B N 1
ATOM 1499 C CA . TRP B 1 31 ? 16.409 -10.342 -5.901 1 97.9 31 TRP B CA 1
ATOM 1500 C C . TRP B 1 31 ? 17.348 -11.347 -5.243 1 97.9 31 TRP B C 1
ATOM 1502 O O . TRP B 1 31 ? 17.722 -12.35 -5.856 1 97.9 31 TRP B O 1
ATOM 1512 N N . THR B 1 32 ? 17.771 -11.042 -4.039 1 97.77 32 THR B N 1
ATOM 1513 C CA . THR B 1 32 ? 18.516 -11.986 -3.214 1 97.77 32 THR B CA 1
ATOM 1514 C C . THR B 1 32 ? 17.613 -12.607 -2.152 1 97.77 32 THR B C 1
ATOM 1516 O O . THR B 1 32 ? 16.552 -12.064 -1.838 1 97.77 32 THR B O 1
ATOM 1519 N N . TYR B 1 33 ? 18.045 -13.695 -1.633 1 97.91 33 TYR B N 1
ATOM 1520 C CA . TYR B 1 33 ? 17.271 -14.378 -0.603 1 97.91 33 TYR B CA 1
ATOM 1521 C C . TYR B 1 33 ? 17.069 -13.48 0.612 1 97.91 33 TYR B C 1
ATOM 1523 O O . TYR B 1 33 ? 15.959 -13.381 1.14 1 97.91 33 TYR B O 1
ATOM 1531 N N . GLU B 1 34 ? 18.046 -12.812 1.026 1 97.17 34 GLU B N 1
ATOM 1532 C CA . GLU B 1 34 ? 18.008 -12.003 2.24 1 97.17 34 GLU B CA 1
ATOM 1533 C C . GLU B 1 34 ? 17.021 -10.847 2.102 1 97.17 34 GLU B C 1
ATOM 1535 O O . GLU B 1 34 ? 16.204 -10.612 2.994 1 97.17 34 GLU B O 1
ATOM 1540 N N . VAL B 1 35 ? 17.065 -10.177 1.035 1 97.04 35 VAL B N 1
ATOM 1541 C CA . VAL B 1 35 ? 16.176 -9.045 0.798 1 97.04 35 VAL B CA 1
ATOM 1542 C C . VAL B 1 35 ? 14.735 -9.535 0.676 1 97.04 35 VAL B C 1
ATOM 1544 O O . VAL B 1 35 ? 13.825 -8.966 1.285 1 97.04 35 VAL B O 1
ATOM 1547 N N . THR B 1 36 ? 14.587 -10.625 -0.049 1 98.18 36 THR B N 1
ATOM 1548 C CA . THR B 1 36 ? 13.252 -11.172 -0.268 1 98.18 36 THR B CA 1
ATOM 1549 C C . THR B 1 36 ? 12.664 -11.701 1.037 1 98.18 36 THR B C 1
ATOM 1551 O O . THR B 1 36 ? 11.479 -11.505 1.314 1 98.18 36 THR B O 1
ATOM 1554 N N . LYS B 1 37 ? 13.48 -12.332 1.758 1 97.85 37 LYS B N 1
ATOM 1555 C CA . LYS B 1 37 ? 13.048 -12.83 3.06 1 97.85 37 LYS B CA 1
ATOM 1556 C C . LYS B 1 37 ? 12.518 -11.696 3.934 1 97.85 37 LYS B C 1
ATOM 1558 O O . LYS B 1 37 ? 11.457 -11.823 4.548 1 97.85 37 LYS B O 1
ATOM 1563 N N . GLN B 1 38 ? 13.184 -10.617 3.981 1 96.4 38 GLN B N 1
ATOM 1564 C CA . GLN B 1 38 ? 12.756 -9.461 4.762 1 96.4 38 GLN B CA 1
ATOM 1565 C C . GLN B 1 38 ? 11.4 -8.948 4.286 1 96.4 38 GLN B C 1
ATOM 1567 O O . GLN B 1 38 ? 10.519 -8.66 5.099 1 96.4 38 GLN B O 1
ATOM 1572 N N . ILE B 1 39 ? 11.225 -8.836 3.04 1 97.23 39 ILE B N 1
ATOM 1573 C CA . ILE B 1 39 ? 9.99 -8.328 2.453 1 97.23 39 ILE B CA 1
ATOM 1574 C C . ILE B 1 39 ? 8.83 -9.254 2.809 1 97.23 39 ILE B C 1
ATOM 1576 O O . ILE B 1 39 ? 7.758 -8.792 3.207 1 97.23 39 ILE B O 1
ATOM 1580 N N . PHE B 1 40 ? 9.065 -10.531 2.724 1 98.19 40 PHE B N 1
ATOM 1581 C CA . PHE B 1 40 ? 8.007 -11.501 2.981 1 98.19 40 PHE B CA 1
ATOM 1582 C C . PHE B 1 40 ? 7.624 -11.506 4.456 1 98.19 40 PHE B C 1
ATOM 1584 O O . PHE B 1 40 ? 6.445 -11.631 4.796 1 98.19 40 PHE B O 1
ATOM 1591 N N . TYR B 1 41 ? 8.583 -11.342 5.263 1 96.94 41 TYR B N 1
ATOM 1592 C CA . TYR B 1 41 ? 8.255 -11.286 6.683 1 96.94 41 TYR B CA 1
ATOM 1593 C C . TYR B 1 41 ? 7.601 -9.957 7.04 1 96.94 41 TYR B C 1
ATOM 1595 O O . TYR B 1 41 ? 6.759 -9.893 7.938 1 96.94 41 TYR B O 1
ATOM 1603 N N . ASP B 1 42 ? 8.007 -8.918 6.364 1 96.77 42 ASP B N 1
ATOM 1604 C CA . ASP B 1 42 ? 7.27 -7.667 6.515 1 96.77 42 ASP B CA 1
ATOM 1605 C C . ASP B 1 42 ? 5.798 -7.849 6.149 1 96.77 42 ASP B C 1
ATOM 1607 O O . ASP B 1 42 ? 4.912 -7.387 6.871 1 96.77 42 ASP B O 1
ATOM 1611 N N . PHE B 1 43 ? 5.581 -8.539 5.049 1 97.37 43 PHE B N 1
ATOM 1612 C CA . PHE B 1 43 ? 4.207 -8.835 4.662 1 97.37 43 PHE B CA 1
ATOM 1613 C C . PHE B 1 43 ? 3.499 -9.633 5.75 1 97.37 43 PHE B C 1
ATOM 1615 O O . PHE B 1 43 ? 2.43 -9.239 6.221 1 97.37 43 PHE B O 1
ATOM 1622 N N . TRP B 1 44 ? 4.158 -10.68 6.139 1 97.94 44 TRP B N 1
ATOM 1623 C CA . TRP B 1 44 ? 3.568 -11.614 7.092 1 97.94 44 TRP B CA 1
ATOM 1624 C C . TRP B 1 44 ? 3.193 -10.904 8.389 1 97.94 44 TRP B C 1
ATOM 1626 O O . TRP B 1 44 ? 2.173 -11.222 9.005 1 97.94 44 TRP B O 1
ATOM 1636 N N . ASN B 1 45 ? 3.986 -9.933 8.773 1 97.7 45 ASN B N 1
ATOM 1637 C CA . ASN B 1 45 ? 3.795 -9.268 10.057 1 97.7 45 ASN B CA 1
ATOM 1638 C C . ASN B 1 45 ? 2.956 -8.002 9.914 1 97.7 45 ASN B C 1
ATOM 1640 O O . ASN B 1 45 ? 2.734 -7.286 10.892 1 97.7 45 ASN B O 1
ATOM 1644 N N . THR B 1 46 ? 2.568 -7.683 8.771 1 97.81 46 THR B N 1
ATOM 1645 C CA . THR B 1 46 ? 1.653 -6.569 8.548 1 97.81 46 THR B CA 1
ATOM 1646 C C . THR B 1 46 ? 0.246 -6.92 9.024 1 97.81 46 THR B C 1
ATOM 1648 O O . THR B 1 46 ? -0.283 -7.98 8.683 1 97.81 46 THR B O 1
ATOM 1651 N N . PRO B 1 47 ? -0.309 -5.994 9.763 1 97.24 47 PRO B N 1
ATOM 1652 C CA . PRO B 1 47 ? -1.698 -6.244 10.156 1 97.24 47 PRO B CA 1
ATOM 1653 C C . PRO B 1 47 ? -2.622 -6.451 8.958 1 97.24 47 PRO B C 1
ATOM 1655 O O . PRO B 1 47 ? -2.474 -5.777 7.936 1 97.24 47 PRO B O 1
ATOM 1658 N N . SER B 1 48 ? -3.507 -7.434 9.016 1 95.39 48 SER B N 1
ATOM 1659 C CA . SER B 1 48 ? -4.541 -7.719 8.027 1 95.39 48 SER B CA 1
ATOM 1660 C C . SER B 1 48 ? -3.949 -8.359 6.776 1 95.39 48 SER B C 1
ATOM 1662 O O . SER B 1 48 ? -4.576 -8.355 5.714 1 95.39 48 SER B O 1
ATOM 1664 N N . PHE B 1 49 ? -2.678 -8.776 6.892 1 97.71 49 PHE B N 1
ATOM 1665 C CA . PHE B 1 49 ? -2.068 -9.54 5.81 1 97.71 49 PHE B CA 1
ATOM 1666 C C . PHE B 1 49 ? -2.908 -10.766 5.473 1 97.71 49 PHE B C 1
ATOM 1668 O O . PHE B 1 49 ? -3.457 -11.414 6.367 1 97.71 49 PHE B O 1
ATOM 1675 N N . LYS B 1 50 ? -2.967 -11.027 4.185 1 97.94 50 LYS B N 1
ATOM 1676 C CA . LYS B 1 50 ? -3.573 -12.254 3.675 1 97.94 50 LYS B CA 1
ATOM 1677 C C . LYS B 1 50 ? -2.836 -12.757 2.437 1 97.94 50 LYS B C 1
ATOM 1679 O O . LYS B 1 50 ? -2.485 -11.971 1.555 1 97.94 50 LYS B O 1
ATOM 1684 N N . GLY B 1 51 ? -2.606 -14.003 2.427 1 98.6 51 GLY B N 1
ATOM 1685 C CA . GLY B 1 51 ? -1.94 -14.634 1.299 1 98.6 51 GLY B CA 1
ATOM 1686 C C . GLY B 1 51 ? -2.571 -15.954 0.895 1 98.6 51 GLY B C 1
ATOM 1687 O O . GLY B 1 51 ? -3.236 -16.603 1.704 1 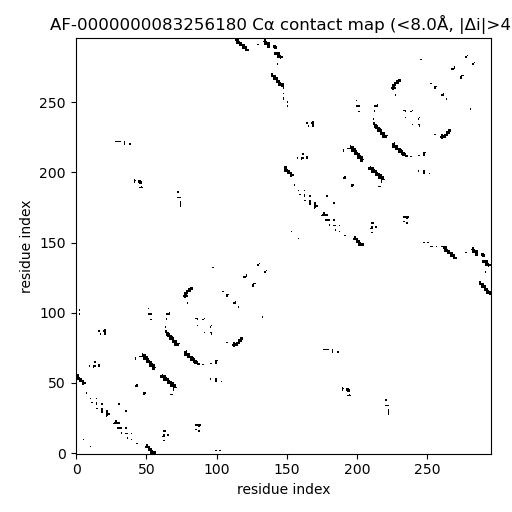98.6 51 GLY B O 1
ATOM 1688 N N . TYR B 1 52 ? -2.385 -16.328 -0.3 1 98.82 52 TYR B N 1
ATOM 1689 C CA . TYR B 1 52 ? -2.891 -17.572 -0.869 1 98.82 52 TYR B CA 1
ATOM 1690 C C . TYR B 1 52 ? -1.815 -18.275 -1.686 1 98.82 52 TYR B C 1
ATOM 1692 O O . TYR B 1 52 ? -0.964 -17.623 -2.296 1 98.82 52 TYR B O 1
ATOM 1700 N N . VAL B 1 53 ? -1.913 -19.585 -1.711 1 98.66 53 VAL B N 1
ATOM 1701 C CA . VAL B 1 53 ? -0.966 -20.366 -2.5 1 98.66 53 VAL B CA 1
ATOM 1702 C C . VAL B 1 53 ? -1.713 -21.436 -3.293 1 98.66 53 VAL B C 1
ATOM 1704 O O . VAL B 1 53 ? -2.768 -21.91 -2.867 1 98.66 53 VAL B O 1
ATOM 1707 N N . ALA B 1 54 ? -1.223 -21.718 -4.444 1 98.17 54 ALA B N 1
ATOM 1708 C CA . ALA B 1 54 ? -1.575 -22.917 -5.2 1 98.17 54 ALA B CA 1
ATOM 1709 C C . ALA B 1 54 ? -0.483 -23.977 -5.087 1 98.17 54 ALA B C 1
ATOM 1711 O O . ALA B 1 54 ? 0.692 -23.696 -5.338 1 98.17 54 ALA B O 1
ATOM 1712 N N . VAL B 1 55 ? -0.856 -25.151 -4.724 1 96.65 55 VAL B N 1
ATOM 1713 C CA . VAL B 1 55 ? 0.083 -26.24 -4.478 1 96.65 55 VAL B CA 1
ATOM 1714 C C . VAL B 1 55 ? -0.12 -27.342 -5.515 1 96.65 55 VAL B C 1
ATOM 1716 O O . VAL B 1 55 ? -1.24 -27.819 -5.712 1 96.65 55 VAL B O 1
ATOM 1719 N N . ASP B 1 56 ? 0.972 -27.59 -6.204 1 93.24 56 ASP B N 1
ATOM 1720 C CA . ASP B 1 56 ? 0.946 -28.751 -7.088 1 93.24 56 ASP B CA 1
ATOM 1721 C C . ASP B 1 56 ? 1.084 -30.048 -6.295 1 93.24 56 ASP B C 1
ATOM 1723 O O . ASP B 1 56 ? 2.157 -30.346 -5.766 1 93.24 56 ASP B O 1
ATOM 1727 N N . GLU B 1 57 ? 0.131 -30.786 -6.191 1 87.11 57 GLU B N 1
ATOM 1728 C CA . GLU B 1 57 ? 0.079 -31.982 -5.357 1 87.11 57 GLU B CA 1
ATOM 1729 C C . GLU B 1 57 ? 0.86 -33.131 -5.989 1 87.11 57 GLU B C 1
ATOM 1731 O O . GLU B 1 57 ? 1.128 -34.14 -5.334 1 87.11 57 GLU B O 1
ATOM 1736 N N . SER B 1 58 ? 1.087 -33.053 -7.278 1 86.1 58 SER B N 1
ATOM 1737 C CA . SER B 1 58 ? 1.831 -34.113 -7.951 1 86.1 58 SER B CA 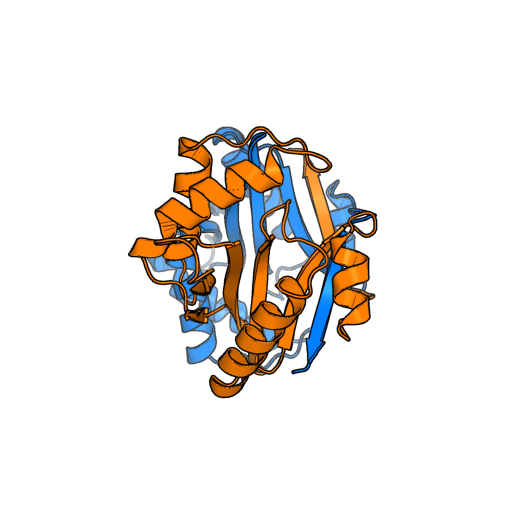1
ATOM 1738 C C . SER B 1 58 ? 3.297 -34.112 -7.531 1 86.1 58 SER B C 1
ATOM 1740 O O . SER B 1 58 ? 4 -35.108 -7.71 1 86.1 58 SER B O 1
ATOM 1742 N N . GLN B 1 59 ? 3.777 -32.948 -7.044 1 75.09 59 GLN B N 1
ATOM 1743 C CA . GLN B 1 59 ? 5.14 -32.781 -6.55 1 75.09 59 GLN B CA 1
ATOM 1744 C C . GLN B 1 59 ? 5.147 -32.386 -5.077 1 75.09 59 GLN B C 1
ATOM 1746 O O . GLN B 1 59 ? 4.264 -31.655 -4.621 1 75.09 59 GLN B O 1
ATOM 1751 N N . GLU B 1 60 ? 5.922 -33.072 -4.246 1 68.34 60 GLU B N 1
ATOM 1752 C CA . GLU B 1 60 ? 5.951 -32.725 -2.828 1 68.34 60 GLU B CA 1
ATOM 1753 C C . GLU B 1 60 ? 6.283 -31.25 -2.627 1 68.34 60 GLU B C 1
ATOM 1755 O O . GLU B 1 60 ? 7.278 -30.754 -3.159 1 68.34 60 GLU B O 1
ATOM 1760 N N . LYS B 1 61 ? 5.478 -30.58 -1.787 1 65.03 61 LYS B N 1
ATOM 1761 C CA . LYS B 1 61 ? 5.577 -29.218 -1.27 1 65.03 61 LYS B CA 1
ATOM 1762 C C . LYS B 1 61 ? 6 -28.244 -2.366 1 65.03 61 LYS B C 1
ATOM 1764 O O . LYS B 1 61 ? 6.91 -27.436 -2.168 1 65.03 61 LYS B O 1
ATOM 1769 N N . SER B 1 62 ? 5.249 -28.292 -3.541 1 89.29 62 SER B N 1
ATOM 1770 C CA . SER B 1 62 ? 5.634 -27.384 -4.616 1 89.29 62 SER B CA 1
ATOM 1771 C C . SER B 1 62 ? 4.606 -26.271 -4.794 1 89.29 62 SER B C 1
ATOM 1773 O O . SER B 1 62 ? 3.498 -26.514 -5.276 1 89.29 62 SER B O 1
ATOM 1775 N N . ILE B 1 63 ? 4.805 -25.167 -4.147 1 96.98 63 ILE B N 1
ATOM 1776 C CA . ILE B 1 63 ? 4.013 -23.969 -4.404 1 96.98 63 ILE B CA 1
ATOM 1777 C C . ILE B 1 63 ? 4.32 -23.438 -5.802 1 96.98 63 ILE B C 1
ATOM 1779 O O . ILE B 1 63 ? 5.483 -23.216 -6.147 1 96.98 63 ILE B O 1
ATOM 1783 N N . VAL B 1 64 ? 3.22 -23.291 -6.585 1 97.58 64 VAL B N 1
ATOM 1784 C CA . VAL B 1 64 ? 3.457 -22.928 -7.978 1 97.58 64 VAL B CA 1
ATOM 1785 C C . VAL B 1 64 ? 2.874 -21.545 -8.258 1 97.58 64 VAL B C 1
ATOM 1787 O O . VAL B 1 64 ? 3.121 -20.963 -9.317 1 97.58 64 VAL B O 1
ATOM 1790 N N . ALA B 1 65 ? 2.077 -20.981 -7.29 1 98.5 65 ALA B N 1
ATOM 1791 C CA . ALA B 1 65 ? 1.553 -19.622 -7.41 1 98.5 65 ALA B CA 1
ATOM 1792 C C . ALA B 1 65 ? 1.28 -19.017 -6.036 1 98.5 65 ALA B C 1
ATOM 1794 O O . ALA B 1 65 ? 1.005 -19.74 -5.075 1 98.5 65 ALA B O 1
ATOM 1795 N N . THR B 1 66 ? 1.358 -17.719 -5.981 1 98.78 66 THR B N 1
ATOM 1796 C CA . THR B 1 66 ? 1.182 -17.016 -4.715 1 98.78 66 THR B CA 1
ATOM 1797 C C . THR B 1 66 ? 0.524 -15.658 -4.938 1 98.78 66 THR B C 1
ATOM 1799 O O . THR B 1 66 ? 0.873 -14.939 -5.876 1 98.78 66 THR B O 1
ATOM 1802 N N . ILE B 1 67 ? -0.429 -15.306 -4.114 1 98.8 67 ILE B N 1
ATOM 1803 C CA . ILE B 1 67 ? -0.965 -13.956 -3.977 1 98.8 67 ILE B CA 1
ATOM 1804 C C . ILE B 1 67 ? -0.696 -13.434 -2.567 1 98.8 67 ILE B C 1
ATOM 1806 O O . ILE B 1 67 ? -0.974 -14.121 -1.581 1 98.8 67 ILE B O 1
ATOM 1810 N N . LEU B 1 68 ? -0.101 -12.343 -2.476 1 98.71 68 LEU B N 1
ATOM 1811 C CA . LEU B 1 68 ? 0.095 -11.647 -1.209 1 98.71 68 LEU B CA 1
ATOM 1812 C C . LEU B 1 68 ? -0.602 -10.291 -1.22 1 98.71 68 LEU B C 1
ATOM 1814 O O . LEU B 1 68 ? -0.519 -9.553 -2.204 1 98.71 68 LEU B O 1
ATOM 1818 N N . GLY B 1 69 ? -1.293 -10.005 -0.158 1 98.34 69 GLY B N 1
ATOM 1819 C CA . GLY B 1 69 ? -1.968 -8.722 -0.036 1 98.34 69 GLY B CA 1
ATOM 1820 C C . GLY B 1 69 ? -2.421 -8.419 1.38 1 98.34 69 GLY B C 1
ATOM 1821 O O . GLY B 1 69 ? -1.944 -9.036 2.335 1 98.34 69 GLY B O 1
ATOM 1822 N N . LYS B 1 70 ? -3.155 -7.393 1.503 1 97.6 70 LYS B N 1
ATOM 1823 C CA . LYS B 1 70 ? -3.68 -7.022 2.814 1 97.6 70 LYS B CA 1
ATOM 1824 C C . LYS B 1 70 ? -5.074 -6.411 2.696 1 97.6 70 LYS B C 1
ATOM 1826 O O . LYS B 1 70 ? -5.416 -5.827 1.666 1 97.6 70 LYS B O 1
ATOM 1831 N N . GLU B 1 71 ? -5.791 -6.6 3.722 1 97.02 71 GLU B N 1
ATOM 1832 C CA . GLU B 1 71 ? -7.086 -5.935 3.831 1 97.02 71 GLU B CA 1
ATOM 1833 C C . GLU B 1 71 ? -6.925 -4.481 4.262 1 97.02 71 GLU B C 1
ATOM 1835 O O . GLU B 1 71 ? -6.157 -4.18 5.178 1 97.02 71 GLU B O 1
ATOM 1840 N N . LYS B 1 72 ? -7.539 -3.635 3.605 1 95.41 72 LYS B N 1
ATOM 1841 C CA . LYS B 1 72 ? -7.548 -2.216 3.946 1 95.41 72 LYS B CA 1
ATOM 1842 C C . LYS B 1 72 ? -8.942 -1.76 4.367 1 95.41 72 LYS B C 1
ATOM 1844 O O . LYS B 1 72 ? -9.921 -2.003 3.659 1 95.41 72 LYS B O 1
ATOM 1849 N N . GLN B 1 73 ? -8.941 -1.155 5.425 1 93.49 73 GLN B N 1
ATOM 1850 C CA . GLN B 1 73 ? -10.198 -0.618 5.937 1 93.49 73 GLN B CA 1
ATOM 1851 C C . GLN B 1 73 ? -10.419 0.814 5.46 1 93.49 73 GLN B C 1
ATOM 1853 O O . GLN B 1 73 ? -9.488 1.623 5.452 1 93.49 73 GLN B O 1
ATOM 1858 N N . TRP B 1 74 ? -11.566 1.157 5.057 1 90.93 74 TRP B N 1
ATOM 1859 C CA . TRP B 1 74 ? -12.072 2.491 4.75 1 90.93 74 TRP B CA 1
ATOM 1860 C C . TRP B 1 74 ? -13.334 2.792 5.552 1 90.93 74 TRP B C 1
ATOM 1862 O O . TRP B 1 74 ? -13.85 1.923 6.258 1 90.93 74 TRP B O 1
ATOM 1872 N N . TRP B 1 75 ? -13.789 3.99 5.429 1 90.08 75 TRP B N 1
ATOM 1873 C CA . TRP B 1 75 ? -14.958 4.339 6.229 1 90.08 75 TRP B CA 1
ATOM 1874 C C . TRP B 1 75 ? -16.216 3.683 5.671 1 90.08 75 TRP B C 1
ATOM 1876 O O . TRP B 1 75 ? -17.183 3.455 6.403 1 90.08 75 TRP B O 1
ATOM 1886 N N . ARG B 1 76 ? -16.235 3.288 4.412 1 89.36 76 ARG B N 1
ATOM 1887 C CA . ARG B 1 76 ? -17.413 2.7 3.783 1 89.36 76 ARG B CA 1
ATOM 1888 C C . ARG B 1 76 ? -17.256 1.191 3.628 1 89.36 76 ARG B C 1
ATOM 1890 O O . ARG B 1 76 ? -18.105 0.532 3.024 1 89.36 76 ARG B O 1
ATOM 1897 N N . GLY B 1 77 ? -16.165 0.712 4.071 1 91.64 77 GLY B N 1
ATOM 1898 C CA . GLY B 1 77 ? -15.982 -0.719 3.888 1 91.64 77 GLY B CA 1
ATOM 1899 C C . GLY B 1 77 ? -14.524 -1.127 3.794 1 91.64 77 GLY B C 1
ATOM 1900 O O . GLY B 1 77 ? -13.651 -0.464 4.357 1 91.64 77 GLY B O 1
ATOM 1901 N N . LYS B 1 78 ? -14.315 -2.37 3.224 1 95.02 78 LYS B N 1
ATOM 1902 C CA . LYS B 1 78 ? -12.973 -2.938 3.136 1 95.02 78 LYS B CA 1
ATOM 1903 C C . LYS B 1 78 ? -12.608 -3.264 1.691 1 95.02 78 LYS B C 1
ATOM 1905 O O . LYS B 1 78 ? -13.486 -3.531 0.868 1 95.02 78 LYS B O 1
ATOM 1910 N N . GLU B 1 79 ? -11.389 -3.19 1.425 1 97.45 79 GLU B N 1
ATOM 1911 C CA . GLU B 1 79 ? -10.842 -3.649 0.151 1 97.45 79 GLU B CA 1
ATOM 1912 C C . GLU B 1 79 ? -9.614 -4.529 0.363 1 97.45 79 GLU B C 1
ATOM 1914 O O . GLU B 1 79 ? -9.017 -4.521 1.442 1 97.45 79 GLU B O 1
ATOM 1919 N N . PHE B 1 80 ? -9.363 -5.33 -0.578 1 98.57 80 PHE B N 1
ATOM 1920 C CA . PHE B 1 80 ? -8.161 -6.155 -0.562 1 98.57 80 PHE B CA 1
ATOM 1921 C C . PHE B 1 80 ? -7.152 -5.661 -1.593 1 98.57 80 PHE B C 1
ATOM 1923 O O . PHE B 1 80 ? -7.458 -5.593 -2.785 1 98.57 80 PHE B O 1
ATOM 1930 N N . LEU B 1 81 ? -6.03 -5.273 -1.133 1 98.53 81 LEU B N 1
ATOM 1931 C CA . LEU B 1 81 ? -4.949 -4.814 -1.999 1 98.53 81 LEU B CA 1
ATOM 1932 C C . LEU B 1 81 ? -3.995 -5.957 -2.33 1 98.53 81 LEU B C 1
ATOM 1934 O O . LEU B 1 81 ? -3.316 -6.481 -1.445 1 98.53 81 LEU B O 1
ATOM 1938 N N . ILE B 1 82 ? -3.954 -6.343 -3.554 1 98.7 82 ILE B N 1
ATOM 1939 C CA . ILE B 1 82 ? -2.955 -7.305 -4.008 1 98.7 82 ILE B CA 1
ATOM 1940 C C . ILE B 1 82 ? -1.611 -6.604 -4.195 1 98.7 82 ILE B C 1
ATOM 1942 O O . ILE B 1 82 ? -1.491 -5.687 -5.011 1 98.7 82 ILE B O 1
ATOM 1946 N N . GLU B 1 83 ? -0.611 -7.047 -3.512 1 97.51 83 GLU B N 1
ATOM 1947 C CA . GLU B 1 83 ? 0.716 -6.442 -3.578 1 97.51 83 GLU B CA 1
ATOM 1948 C C . GLU B 1 83 ? 1.652 -7.258 -4.465 1 97.51 83 GLU B C 1
ATOM 1950 O O . GLU B 1 83 ? 2.502 -6.699 -5.161 1 97.51 83 GLU B O 1
ATOM 1955 N N . GLU B 1 84 ? 1.526 -8.588 -4.375 1 97.79 84 GLU B N 1
ATOM 1956 C CA . GLU B 1 84 ? 2.312 -9.498 -5.202 1 97.79 84 GLU B CA 1
ATOM 1957 C C . GLU B 1 84 ? 1.457 -10.649 -5.724 1 97.79 84 GLU B C 1
ATOM 1959 O O . GLU B 1 84 ? 0.6 -11.168 -5.005 1 97.79 84 GLU B O 1
ATOM 1964 N N . PHE B 1 85 ? 1.663 -11.022 -6.845 1 98.32 85 PHE B N 1
ATOM 1965 C CA . PHE B 1 85 ? 1.003 -12.144 -7.502 1 98.32 85 PHE B CA 1
ATOM 1966 C C . PHE B 1 85 ? 1.914 -12.769 -8.552 1 98.32 85 PHE B C 1
ATOM 1968 O O . PHE B 1 85 ? 2.279 -12.116 -9.532 1 98.32 85 PHE B O 1
ATOM 1975 N N . PHE B 1 86 ? 2.257 -14.02 -8.339 1 97.98 86 PHE B N 1
ATOM 1976 C CA . PHE B 1 86 ? 3.17 -14.649 -9.285 1 97.98 86 PHE B CA 1
ATOM 1977 C C . PHE B 1 86 ? 2.866 -16.135 -9.425 1 97.98 86 PHE B C 1
ATOM 1979 O O . PHE B 1 86 ? 2.387 -16.768 -8.482 1 97.98 86 PHE B O 1
ATOM 1986 N N . VAL B 1 87 ? 3.097 -16.661 -10.569 1 97.27 87 VAL B N 1
ATOM 1987 C CA . VAL B 1 87 ? 2.964 -18.064 -10.948 1 97.27 87 VAL B CA 1
ATOM 1988 C C . VAL B 1 87 ? 4.299 -18.587 -11.472 1 97.27 87 VAL B C 1
ATOM 1990 O O . VAL B 1 87 ? 5.018 -17.875 -12.177 1 97.27 87 VAL B O 1
ATOM 1993 N N . ARG B 1 88 ? 4.611 -19.731 -11.118 1 96.84 88 ARG B N 1
ATOM 1994 C CA . ARG B 1 88 ? 5.818 -20.355 -11.652 1 96.84 88 ARG B CA 1
ATOM 1995 C C . ARG B 1 88 ? 5.896 -20.187 -13.166 1 96.84 88 ARG B C 1
ATOM 1997 O O . ARG B 1 88 ? 4.916 -20.429 -13.874 1 96.84 88 ARG B O 1
ATOM 2004 N N . THR B 1 89 ? 7.063 -19.88 -13.643 1 95.34 89 THR B N 1
ATOM 2005 C CA . THR B 1 89 ? 7.221 -19.425 -15.02 1 95.34 89 THR B CA 1
ATOM 2006 C C . THR B 1 89 ? 6.814 -20.519 -16.002 1 95.34 89 THR B C 1
ATOM 2008 O O . THR B 1 89 ? 6.114 -20.253 -16.981 1 95.34 89 THR B O 1
ATOM 2011 N N . ASP B 1 90 ? 7.164 -21.737 -15.772 1 93.35 90 ASP B N 1
ATOM 2012 C CA . ASP B 1 90 ? 6.912 -22.833 -16.701 1 93.35 90 ASP B CA 1
ATOM 2013 C C . ASP B 1 90 ? 5.464 -23.31 -16.609 1 93.35 90 ASP B C 1
ATOM 2015 O O . ASP B 1 90 ? 5.044 -24.185 -17.368 1 93.35 90 ASP B O 1
ATOM 2019 N N . MET B 1 91 ? 4.685 -22.71 -15.782 1 94.2 91 MET B N 1
ATOM 2020 C CA . MET B 1 91 ? 3.297 -23.126 -15.603 1 94.2 91 MET B CA 1
ATOM 2021 C C . MET B 1 91 ? 2.339 -21.991 -15.949 1 94.2 91 MET B C 1
ATOM 2023 O O . MET B 1 91 ? 1.129 -22.112 -15.752 1 94.2 91 MET B O 1
ATOM 2027 N N . GLN B 1 92 ? 2.871 -20.928 -16.384 1 93.94 92 GLN B N 1
ATOM 2028 C CA . GLN B 1 92 ? 2.055 -19.781 -16.767 1 93.94 92 GLN B CA 1
ATOM 2029 C C . GLN B 1 92 ? 1.256 -20.072 -18.034 1 93.94 92 GLN B C 1
ATOM 2031 O O . GLN B 1 92 ? 1.635 -20.936 -18.828 1 93.94 92 GLN B O 1
ATOM 2036 N N . GLY B 1 93 ? 0.134 -19.382 -18.093 1 93.4 93 GLY B N 1
ATOM 2037 C CA . GLY B 1 93 ? -0.697 -19.542 -19.276 1 93.4 93 GLY B CA 1
ATOM 2038 C C . GLY B 1 93 ? -1.557 -20.791 -19.235 1 93.4 93 GLY B C 1
ATOM 2039 O O . GLY B 1 93 ? -2.127 -21.192 -20.252 1 93.4 93 GLY B O 1
ATOM 2040 N N . GLN B 1 94 ? -1.636 -21.394 -18.101 1 94.81 94 GLN B N 1
ATOM 2041 C CA . GLN B 1 94 ? -2.367 -22.651 -17.978 1 94.81 94 GLN B CA 1
ATOM 2042 C C . GLN B 1 94 ? -3.596 -22.488 -17.088 1 94.81 94 GLN B C 1
ATOM 2044 O O . GLN B 1 94 ? -4.197 -23.477 -16.663 1 94.81 94 GLN B O 1
ATOM 2049 N N . GLY B 1 95 ? -3.904 -21.263 -16.719 1 96.39 95 GLY B N 1
ATOM 2050 C CA . GLY B 1 95 ? -5.125 -21.007 -15.973 1 96.39 95 GLY B CA 1
ATOM 2051 C C . GLY B 1 95 ? -4.912 -20.976 -14.471 1 96.39 95 GLY B C 1
ATOM 2052 O O . GLY B 1 95 ? -5.829 -20.651 -13.715 1 96.39 95 GLY B O 1
ATOM 2053 N N . ILE B 1 96 ? -3.716 -21.257 -13.994 1 96.68 96 ILE B N 1
ATOM 2054 C CA . ILE B 1 96 ? -3.424 -21.324 -12.567 1 96.68 96 ILE B CA 1
ATOM 2055 C C . ILE B 1 96 ? -3.634 -19.951 -11.932 1 96.68 96 ILE B C 1
ATOM 2057 O O . ILE B 1 96 ? -4.195 -19.844 -10.839 1 96.68 96 ILE B O 1
ATOM 2061 N N . GLY B 1 97 ? -3.203 -18.871 -12.594 1 97.72 97 GLY B N 1
ATOM 2062 C CA . GLY B 1 97 ? -3.413 -17.519 -12.101 1 97.72 97 GLY B CA 1
ATOM 2063 C C . GLY B 1 97 ? -4.879 -17.173 -11.915 1 97.72 97 GLY B C 1
ATOM 2064 O O . GLY B 1 97 ? -5.258 -16.581 -10.903 1 97.72 97 GLY B O 1
ATOM 2065 N N . SER B 1 98 ? -5.652 -17.598 -12.904 1 97.69 98 SER B N 1
ATOM 2066 C CA . SER B 1 98 ? -7.089 -17.36 -12.825 1 97.69 98 SER B CA 1
ATOM 2067 C C . SER B 1 98 ? -7.712 -18.116 -11.656 1 97.69 98 SER B C 1
ATOM 2069 O O . SER B 1 98 ? -8.534 -17.565 -10.921 1 97.69 98 SER B O 1
ATOM 2071 N N . ASP B 1 99 ? -7.312 -19.321 -11.483 1 98.04 99 ASP B N 1
ATOM 2072 C CA . ASP B 1 99 ? -7.873 -20.175 -10.441 1 98.04 99 ASP B CA 1
ATOM 2073 C C . ASP B 1 99 ? -7.574 -19.616 -9.052 1 98.04 99 ASP B C 1
ATOM 2075 O O . ASP B 1 99 ? -8.467 -19.53 -8.206 1 98.04 99 ASP B O 1
ATOM 2079 N N . ILE B 1 100 ? -6.382 -19.244 -8.813 1 98.54 100 ILE B N 1
ATOM 2080 C CA . ILE B 1 100 ? -6.011 -18.771 -7.484 1 98.54 100 ILE B CA 1
ATOM 2081 C C . ILE B 1 100 ? -6.629 -17.397 -7.235 1 98.54 100 ILE B C 1
ATOM 2083 O O . ILE B 1 100 ? -7.035 -17.086 -6.113 1 98.54 100 ILE B O 1
ATOM 2087 N N . LEU B 1 101 ? -6.694 -16.544 -8.222 1 98.52 101 LEU B N 1
ATOM 2088 C CA . LEU B 1 101 ? -7.349 -15.248 -8.08 1 98.52 101 LEU B CA 1
ATOM 2089 C C . LEU B 1 101 ? -8.824 -15.42 -7.733 1 98.52 101 LEU B C 1
ATOM 2091 O O . LEU B 1 101 ? -9.337 -14.747 -6.836 1 98.52 101 LEU B O 1
ATOM 2095 N N . ASP B 1 102 ? -9.471 -16.322 -8.446 1 98.13 102 ASP B N 1
ATOM 2096 C CA . ASP B 1 102 ? -10.883 -16.587 -8.186 1 98.13 102 ASP B CA 1
ATOM 2097 C C . ASP B 1 102 ? -11.092 -17.1 -6.763 1 98.13 102 ASP B C 1
ATOM 2099 O O . ASP B 1 102 ? -12.033 -16.688 -6.081 1 98.13 102 ASP B O 1
ATOM 2103 N N . TYR B 1 103 ? -10.279 -17.995 -6.377 1 98.41 103 TYR B N 1
ATOM 2104 C CA . TYR B 1 103 ? -10.361 -18.519 -5.019 1 98.41 103 TYR B CA 1
ATOM 2105 C C . TYR B 1 103 ? -10.186 -17.406 -3.993 1 98.41 103 TYR B C 1
ATOM 2107 O O . TYR B 1 103 ? -10.975 -17.29 -3.052 1 98.41 103 TYR B O 1
ATOM 2115 N N . ALA B 1 104 ? -9.12 -16.578 -4.15 1 98.44 104 ALA B N 1
ATOM 2116 C CA . ALA B 1 104 ? -8.855 -15.465 -3.242 1 98.44 104 ALA B CA 1
ATOM 2117 C C . ALA B 1 104 ? -10.054 -14.525 -3.163 1 98.44 104 ALA B C 1
ATOM 2119 O O . ALA B 1 104 ? -10.486 -14.15 -2.07 1 98.44 104 ALA B O 1
ATOM 2120 N N . CYS B 1 105 ? -10.592 -14.166 -4.295 1 98.21 105 CYS B N 1
ATOM 2121 C CA . CYS B 1 105 ? -11.737 -13.265 -4.36 1 98.21 105 CYS B CA 1
ATOM 2122 C C . CYS B 1 105 ? -12.936 -13.853 -3.625 1 98.21 105 CYS B C 1
ATOM 2124 O O . CYS B 1 105 ? -13.626 -13.145 -2.889 1 98.21 105 CYS B O 1
ATOM 2126 N N . SER B 1 106 ? -13.172 -15.124 -3.836 1 97.98 106 SER B N 1
ATOM 2127 C CA . SER B 1 106 ? -14.285 -15.786 -3.164 1 97.98 106 SER B CA 1
ATOM 2128 C C . SER B 1 106 ? -14.097 -15.783 -1.651 1 97.98 106 SER B C 1
ATOM 2130 O O . SER B 1 106 ? -15.042 -15.525 -0.903 1 97.98 106 SER B O 1
ATOM 2132 N N . ASP B 1 107 ? -12.957 -16.088 -1.223 1 98.1 107 ASP B N 1
ATOM 2133 C CA . ASP B 1 107 ? -12.666 -16.154 0.206 1 98.1 107 ASP B CA 1
ATOM 2134 C C . ASP B 1 107 ? -12.823 -14.784 0.862 1 98.1 107 ASP B C 1
ATOM 2136 O O . ASP B 1 107 ? -13.423 -14.669 1.933 1 98.1 107 ASP B O 1
ATOM 2140 N N . ILE B 1 108 ? -12.251 -13.705 0.254 1 97.27 108 ILE B N 1
ATOM 2141 C CA . ILE B 1 108 ? -12.281 -12.378 0.859 1 97.27 108 ILE B CA 1
ATOM 2142 C C . ILE B 1 108 ? -13.711 -11.842 0.855 1 97.27 108 ILE B C 1
ATOM 2144 O O . ILE B 1 108 ? -14.116 -11.129 1.777 1 97.27 108 ILE B O 1
ATOM 2148 N N . LYS B 1 109 ? -14.442 -12.241 -0.124 1 97.48 109 LYS B N 1
ATOM 2149 C CA . LYS B 1 109 ? -15.853 -11.866 -0.152 1 97.48 109 LYS B CA 1
ATOM 2150 C C . LYS B 1 109 ? -16.59 -12.406 1.07 1 97.48 109 LYS B C 1
ATOM 2152 O O . LYS B 1 109 ? -17.407 -11.704 1.669 1 97.48 109 LYS B O 1
ATOM 2157 N N . LEU B 1 110 ? -16.337 -13.58 1.393 1 96.67 110 LEU B N 1
ATOM 2158 C CA . LEU B 1 110 ? -16.954 -14.218 2.551 1 96.67 110 LEU B CA 1
ATOM 2159 C C . LEU B 1 110 ? -16.581 -13.487 3.837 1 96.67 110 LEU B C 1
ATOM 2161 O O . LEU B 1 110 ? -17.285 -13.596 4.844 1 96.67 110 LEU B O 1
ATOM 2165 N N . ARG B 1 111 ? -15.534 -12.695 3.734 1 94.09 111 ARG B N 1
ATOM 2166 C CA . ARG B 1 111 ? -15.05 -11.967 4.903 1 94.09 111 ARG B CA 1
ATOM 2167 C C . ARG B 1 111 ? -15.553 -10.528 4.898 1 94.09 111 ARG B C 1
ATOM 2169 O O . ARG B 1 111 ? -15.1 -9.704 5.696 1 94.09 111 ARG B O 1
ATOM 2176 N N . GLY B 1 112 ? -16.345 -10.203 3.939 1 94.68 112 GLY B N 1
ATOM 2177 C CA . GLY B 1 112 ? -17.008 -8.909 3.936 1 94.68 112 GLY B CA 1
ATOM 2178 C C . GLY B 1 112 ? -16.304 -7.88 3.072 1 94.68 112 GLY B C 1
ATOM 2179 O O . GLY B 1 112 ? -16.548 -6.679 3.204 1 94.68 112 GLY B O 1
ATOM 2180 N N . ILE B 1 113 ? -15.382 -8.324 2.265 1 96.7 113 ILE B N 1
ATOM 2181 C CA . ILE B 1 113 ? -14.68 -7.44 1.341 1 96.7 113 ILE B CA 1
ATOM 2182 C C . ILE B 1 113 ? -15.32 -7.525 -0.043 1 96.7 113 ILE B C 1
ATOM 2184 O O . ILE B 1 113 ? -15.535 -8.62 -0.568 1 96.7 113 ILE B O 1
ATOM 2188 N N . ASP B 1 114 ? -15.562 -6.374 -0.619 1 95.48 114 ASP B N 1
ATOM 2189 C CA . ASP B 1 114 ? -16.306 -6.419 -1.874 1 95.48 114 ASP B CA 1
ATOM 2190 C C . ASP B 1 114 ? -15.489 -5.823 -3.018 1 95.48 114 ASP B C 1
ATOM 2192 O O . ASP B 1 114 ? -15.965 -5.744 -4.152 1 95.48 114 ASP B O 1
ATOM 2196 N N . ASN B 1 115 ? -14.229 -5.387 -2.679 1 97.74 115 ASN B N 1
ATOM 2197 C CA . ASN B 1 115 ? -13.387 -4.775 -3.7 1 97.74 115 ASN B CA 1
ATOM 2198 C C . ASN B 1 115 ? -11.952 -5.29 -3.626 1 97.74 115 ASN B C 1
ATOM 2200 O O . ASN B 1 115 ? -11.402 -5.453 -2.536 1 97.74 115 ASN B O 1
ATOM 2204 N N . VAL B 1 116 ? -11.409 -5.524 -4.746 1 98.61 116 VAL B N 1
ATOM 2205 C CA . VAL B 1 116 ? -9.998 -5.868 -4.885 1 98.61 116 VAL B CA 1
ATOM 2206 C C . VAL B 1 116 ? -9.288 -4.809 -5.726 1 98.61 116 VAL B C 1
ATOM 2208 O O . VAL B 1 116 ? -9.805 -4.379 -6.759 1 98.61 116 VAL B O 1
ATOM 2211 N N . ILE B 1 117 ? -8.138 -4.379 -5.24 1 98.36 117 ILE B N 1
ATOM 2212 C CA . ILE B 1 117 ? -7.395 -3.353 -5.963 1 98.36 117 ILE B CA 1
ATOM 2213 C C . ILE B 1 117 ? -5.934 -3.776 -6.102 1 98.36 117 ILE B C 1
ATOM 2215 O O . ILE B 1 117 ? -5.454 -4.627 -5.35 1 98.36 117 ILE B O 1
ATOM 2219 N N . LEU B 1 118 ? -5.278 -3.227 -7.061 1 98.49 118 LEU B N 1
ATOM 2220 C CA . LEU B 1 118 ? -3.849 -3.443 -7.258 1 98.49 118 LEU B CA 1
ATOM 2221 C C . LEU B 1 118 ? -3.254 -2.361 -8.153 1 98.49 118 LEU B C 1
ATOM 2223 O O . LEU B 1 118 ? -3.989 -1.608 -8.797 1 98.49 118 LEU B O 1
ATOM 2227 N N . LEU B 1 119 ? -1.964 -2.242 -8.127 1 97.78 119 LEU B N 1
ATOM 2228 C CA . LEU B 1 119 ? -1.191 -1.4 -9.034 1 97.78 119 LEU B CA 1
ATOM 2229 C C . LEU B 1 119 ? -0.381 -2.25 -10.007 1 97.78 119 LEU B C 1
ATOM 2231 O O . LEU B 1 119 ? 0.268 -3.217 -9.602 1 97.78 119 LEU B O 1
ATOM 2235 N N . THR B 1 120 ? -0.464 -1.932 -11.276 1 96.81 120 THR B N 1
ATOM 2236 C CA . THR B 1 120 ? 0.326 -2.67 -12.256 1 96.81 120 THR B CA 1
ATOM 2237 C C . THR B 1 120 ? 0.737 -1.764 -13.413 1 96.81 120 THR B C 1
ATOM 2239 O O . THR B 1 120 ? 0.169 -0.685 -13.595 1 96.81 120 THR B O 1
ATOM 2242 N N . ASN B 1 121 ? 1.718 -2.189 -14.105 1 95.09 121 ASN B N 1
ATOM 2243 C CA . ASN B 1 121 ? 2.21 -1.471 -15.275 1 95.09 121 ASN B CA 1
ATOM 2244 C C . ASN B 1 121 ? 1.409 -1.822 -16.526 1 95.09 121 ASN B C 1
ATOM 2246 O O . ASN B 1 121 ? 1.152 -2.997 -16.794 1 95.09 121 ASN B O 1
ATOM 2250 N N . THR B 1 122 ? 1.112 -0.835 -17.371 1 94.43 122 THR B N 1
ATOM 2251 C CA . THR B 1 122 ? 0.282 -1.033 -18.554 1 94.43 122 THR B CA 1
ATOM 2252 C C . THR B 1 122 ? 1.015 -1.873 -19.596 1 94.43 122 THR B C 1
ATOM 2254 O O . THR B 1 122 ? 0.388 -2.466 -20.476 1 94.43 122 THR B O 1
ATOM 2257 N N . PHE B 1 123 ? 2.328 -1.998 -19.48 1 91.63 123 PHE B N 1
ATOM 2258 C CA . PHE B 1 123 ? 3.11 -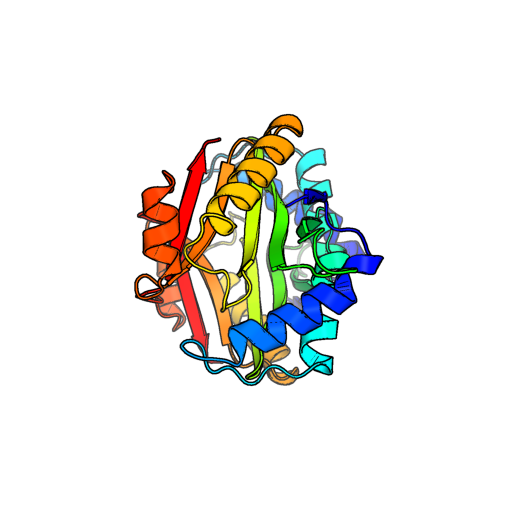2.745 -20.459 1 91.63 123 PHE B CA 1
ATOM 2259 C C . PHE B 1 123 ? 3.353 -4.172 -19.983 1 91.63 123 PHE B C 1
ATOM 2261 O O . PHE B 1 123 ? 3.87 -5.003 -20.732 1 91.63 123 PHE B O 1
ATOM 2268 N N . ALA B 1 124 ? 3.014 -4.395 -18.747 1 89.49 124 ALA B N 1
ATOM 2269 C CA . ALA B 1 124 ? 3.234 -5.723 -18.182 1 89.49 124 ALA B CA 1
ATOM 2270 C C . ALA B 1 124 ? 2.129 -6.688 -18.604 1 89.49 124 ALA B C 1
ATOM 2272 O O . ALA B 1 124 ? 0.967 -6.295 -18.729 1 89.49 124 ALA B O 1
ATOM 2273 N N . PRO B 1 125 ? 2.506 -7.953 -18.783 1 88.81 125 PRO B N 1
ATOM 2274 C CA . PRO B 1 125 ? 1.491 -8.968 -19.075 1 88.81 125 PRO B CA 1
ATOM 2275 C C . PRO B 1 125 ? 0.358 -8.981 -18.051 1 88.81 125 PRO B C 1
ATOM 2277 O O . PRO B 1 125 ? -0.777 -9.333 -18.385 1 88.81 125 PRO B O 1
ATOM 2280 N N . ALA B 1 126 ? 0.662 -8.603 -16.858 1 91.22 126 ALA B N 1
ATOM 2281 C CA . ALA B 1 126 ? -0.319 -8.587 -15.777 1 91.22 126 ALA B CA 1
ATOM 2282 C C . ALA B 1 126 ? -1.479 -7.651 -16.102 1 91.22 126 ALA B C 1
ATOM 2284 O O . ALA B 1 126 ? -2.626 -7.924 -15.741 1 91.22 126 ALA B O 1
ATOM 2285 N N . TYR B 1 127 ? -1.221 -6.58 -16.755 1 95.4 127 TYR B N 1
ATOM 2286 C CA . TYR B 1 127 ? -2.243 -5.594 -17.088 1 95.4 127 TYR B CA 1
ATOM 2287 C C . TYR B 1 127 ? -3.371 -6.227 -17.893 1 95.4 127 TYR B C 1
ATOM 2289 O O . TYR B 1 127 ? -4.541 -6.131 -17.516 1 95.4 127 TYR B O 1
ATOM 2297 N N . SER B 1 128 ? -3.05 -6.929 -18.949 1 95.25 128 SER B N 1
ATOM 2298 C CA . SER B 1 128 ? -4.036 -7.594 -19.795 1 95.25 128 SER B CA 1
ATOM 2299 C C . SER B 1 128 ? -4.725 -8.733 -19.05 1 95.25 128 SER B C 1
ATOM 2301 O O . SER B 1 128 ? -5.92 -8.971 -19.236 1 95.25 128 SER B O 1
ATOM 2303 N N . PHE B 1 129 ? -3.952 -9.386 -18.243 1 97.11 129 PHE B N 1
ATOM 2304 C CA . PHE B 1 129 ? -4.497 -10.471 -17.437 1 97.11 129 PHE B CA 1
ATOM 2305 C C . PHE B 1 129 ? -5.655 -9.978 -16.577 1 97.11 129 PHE B C 1
ATOM 2307 O O . PHE B 1 129 ? -6.728 -10.584 -16.565 1 97.11 129 PHE B O 1
ATOM 2314 N N . TYR B 1 130 ? -5.465 -8.869 -15.9 1 97.77 130 TYR B N 1
ATOM 2315 C CA . TYR B 1 130 ? -6.474 -8.36 -14.978 1 97.77 130 TYR B CA 1
ATOM 2316 C C . TYR B 1 130 ? -7.674 -7.803 -15.735 1 97.77 130 TYR B C 1
ATOM 2318 O O . TYR B 1 130 ? -8.819 -7.978 -15.313 1 97.77 130 TYR B O 1
ATOM 2326 N N . LEU B 1 131 ? -7.379 -7.104 -16.825 1 96.87 131 LEU B N 1
ATOM 2327 C CA . LEU B 1 131 ? -8.473 -6.566 -17.625 1 96.87 131 LEU B CA 1
ATOM 2328 C C . LEU B 1 131 ? -9.382 -7.684 -18.126 1 96.87 131 LEU B C 1
ATOM 2330 O O . LEU B 1 131 ? -10.601 -7.516 -18.193 1 96.87 131 LEU B O 1
ATOM 2334 N N . ASN B 1 132 ? -8.822 -8.836 -18.427 1 96.06 132 ASN B N 1
ATOM 2335 C CA . ASN B 1 132 ? -9.574 -9.991 -18.904 1 96.06 132 ASN B CA 1
ATOM 2336 C C . ASN B 1 132 ? -10.321 -10.683 -17.766 1 96.06 132 ASN B C 1
ATOM 2338 O O . ASN B 1 132 ? -11.079 -11.626 -17.999 1 96.06 132 ASN B O 1
ATOM 2342 N N . ARG B 1 133 ? -10.096 -10.209 -16.605 1 96.33 133 ARG B N 1
ATOM 2343 C CA . ARG B 1 133 ? -10.757 -10.777 -15.434 1 96.33 133 ARG B CA 1
ATOM 2344 C C . ARG B 1 133 ? -11.645 -9.742 -14.752 1 96.33 133 ARG B C 1
ATOM 2346 O O . ARG B 1 133 ? -11.747 -9.716 -13.524 1 96.33 133 ARG B O 1
ATOM 2353 N N . ASP B 1 134 ? -12.107 -8.746 -15.502 1 96.54 134 ASP B N 1
ATOM 2354 C CA . ASP B 1 134 ? -13.154 -7.798 -15.134 1 96.54 134 ASP B CA 1
ATOM 2355 C C . ASP B 1 134 ? -12.614 -6.717 -14.2 1 96.54 134 ASP B C 1
ATOM 2357 O O . ASP B 1 134 ? -13.38 -6.066 -13.487 1 96.54 134 ASP B O 1
ATOM 2361 N N . PHE B 1 135 ? -11.326 -6.626 -14.085 1 98.48 135 PHE B N 1
ATOM 2362 C CA . PHE B 1 135 ? -10.768 -5.435 -13.456 1 98.48 135 PHE B CA 1
ATOM 2363 C C . PHE B 1 135 ? -10.926 -4.22 -14.361 1 98.48 135 PHE B C 1
ATOM 2365 O O . PHE B 1 135 ? -10.855 -4.338 -15.586 1 98.48 135 PHE B O 1
ATOM 2372 N N . LYS B 1 136 ? -11.09 -3.137 -13.742 1 98.18 136 LYS B N 1
ATOM 2373 C CA . LYS B 1 136 ? -11.178 -1.861 -14.445 1 98.18 136 LYS B CA 1
ATOM 2374 C C . LYS B 1 136 ? -10.099 -0.893 -13.968 1 98.18 136 LYS B C 1
ATOM 2376 O O . LYS B 1 136 ? -9.656 -0.967 -12.82 1 98.18 136 LYS B O 1
ATOM 2381 N N . GLU B 1 137 ? -9.732 -0.032 -14.809 1 97.29 137 GLU B N 1
ATOM 2382 C CA . GLU B 1 137 ? -8.736 0.975 -14.454 1 97.29 137 GLU B CA 1
ATOM 2383 C C . GLU B 1 137 ? -9.383 2.169 -13.757 1 97.29 137 GLU B C 1
ATOM 2385 O O . GLU B 1 137 ? -10.411 2.676 -14.209 1 97.29 137 GLU B O 1
ATOM 2390 N N . ASN B 1 138 ? -8.85 2.538 -12.644 1 97.23 138 ASN B N 1
ATOM 2391 C CA . ASN B 1 138 ? -9.24 3.817 -12.06 1 97.23 138 ASN B CA 1
ATOM 2392 C C . ASN B 1 138 ? -8.711 4.992 -12.878 1 97.23 138 ASN B C 1
ATOM 2394 O O . ASN B 1 138 ? -7.504 5.108 -13.095 1 97.23 138 ASN B O 1
ATOM 2398 N N . GLN B 1 139 ? -9.504 5.863 -13.301 1 93.89 139 GLN B N 1
ATOM 2399 C CA . GLN B 1 139 ? -9.14 6.882 -14.28 1 93.89 139 GLN B CA 1
ATOM 2400 C C . GLN B 1 139 ? -8.592 8.131 -13.595 1 93.89 139 GLN B C 1
ATOM 2402 O O . GLN B 1 139 ? -7.995 8.991 -14.247 1 93.89 139 GLN B O 1
ATOM 2407 N N . THR B 1 140 ? -8.78 8.189 -12.346 1 95.29 140 THR B N 1
ATOM 2408 C CA . THR B 1 140 ? -8.427 9.455 -11.713 1 95.29 140 THR B CA 1
ATOM 2409 C C . THR B 1 140 ? -7.265 9.269 -10.742 1 95.29 140 THR B C 1
ATOM 2411 O O . THR B 1 140 ? -6.548 10.224 -10.435 1 95.29 140 THR B O 1
ATOM 2414 N N . LEU B 1 141 ? -7.055 8.06 -10.186 1 96.72 141 LEU B N 1
ATOM 2415 C CA . LEU B 1 141 ? -5.958 7.822 -9.255 1 96.72 141 LEU B CA 1
ATOM 2416 C C . LEU B 1 141 ? -4.645 7.615 -10.003 1 96.72 141 LEU B C 1
ATOM 2418 O O . LEU B 1 141 ? -4.589 6.847 -10.966 1 96.72 141 LEU B O 1
ATOM 2422 N N . ARG B 1 142 ? -3.633 8.32 -9.506 1 97.28 142 ARG B N 1
ATOM 2423 C CA . ARG B 1 142 ? -2.327 8.285 -10.154 1 97.28 142 ARG B CA 1
ATOM 2424 C C . ARG B 1 142 ? -1.214 8.073 -9.133 1 97.28 142 ARG B C 1
ATOM 2426 O O . ARG B 1 142 ? -1.265 8.62 -8.029 1 97.28 142 ARG B O 1
ATOM 2433 N N . LEU B 1 143 ? -0.263 7.339 -9.57 1 98.37 143 LEU B N 1
ATOM 2434 C CA . LEU B 1 143 ? 0.942 7.22 -8.756 1 98.37 143 LEU B CA 1
ATOM 2435 C C . LEU B 1 143 ? 1.884 8.393 -9.005 1 98.37 143 LEU B C 1
ATOM 2437 O O . LEU B 1 143 ? 2.261 8.66 -10.148 1 98.37 143 LEU B O 1
ATOM 2441 N N . LEU B 1 144 ? 2.217 9.141 -8.021 1 98.57 144 LEU B N 1
ATOM 2442 C CA . LEU B 1 144 ? 3.222 10.197 -8.074 1 98.57 144 LEU B CA 1
ATOM 2443 C C . LEU B 1 144 ? 4.506 9.762 -7.376 1 98.57 144 LEU B C 1
ATOM 2445 O O . LEU B 1 144 ? 4.465 8.981 -6.422 1 98.57 144 LEU B O 1
ATOM 2449 N N . TYR B 1 145 ? 5.621 10.274 -7.85 1 98.43 145 TYR B N 1
ATOM 2450 C CA . TYR B 1 145 ? 6.909 9.916 -7.266 1 98.43 145 TYR B CA 1
ATOM 2451 C C . TYR B 1 145 ? 7.87 11.098 -7.297 1 98.43 145 TYR B C 1
ATOM 2453 O O . TYR B 1 145 ? 7.717 12.009 -8.115 1 98.43 145 TYR B O 1
ATOM 2461 N N . LYS B 1 146 ? 8.765 11.129 -6.404 1 98.1 146 LYS B N 1
ATOM 2462 C CA . LYS B 1 146 ? 9.804 12.148 -6.29 1 98.1 146 LYS B CA 1
ATOM 2463 C C . LYS B 1 146 ? 11.13 11.536 -5.848 1 98.1 146 LYS B C 1
ATOM 2465 O O . LYS B 1 146 ? 11.191 10.844 -4.83 1 98.1 146 LYS B O 1
ATOM 2470 N N . LYS B 1 147 ? 12.161 11.739 -6.644 1 96.61 147 LYS B N 1
ATOM 2471 C CA . LYS B 1 147 ? 13.514 11.41 -6.205 1 96.61 147 LYS B CA 1
ATOM 2472 C C . LYS B 1 147 ? 14.043 12.455 -5.227 1 96.61 147 LYS B C 1
ATOM 2474 O O . LYS B 1 147 ? 13.948 13.657 -5.483 1 96.61 147 LYS B O 1
ATOM 2479 N N . ILE B 1 148 ? 14.543 12.047 -4.118 1 95.56 148 ILE B N 1
ATOM 2480 C CA . ILE B 1 148 ? 14.953 13.011 -3.102 1 95.56 148 ILE B CA 1
ATOM 2481 C C . ILE B 1 148 ? 16.445 12.858 -2.819 1 95.56 148 ILE B C 1
ATOM 2483 O O . ILE B 1 148 ? 17.019 11.789 -3.04 1 95.56 148 ILE B O 1
#